Protein AF-A0A662DE23-F1 (afdb_monomer_lite)

Secondary structure (DSSP, 8-state):
-HHHHHTTSSEEEEEEETTEEEEEEEPPHHHHHHHHHHHHHHHHHHHHHHHHHHHHTTTS--HHHHHHHHHHHHHHHHHT--S--SS-HHHHHHHHHHHHHTT--HHHHHHHHHHHHHHHHHHHHHGGG-SSGGG--HHHHHHIIIIIHHHHS-PPSPPHHHHHHHHHHHHHHHHHHHHTTS-S--HHHHHHHHHHB-TTS-BPPPPPPPP-S-SEEEEEEPTTS--EEEEEHHHHHHHHHHHHHHTT-HHHHHHHHHSTTTSS---TTHHHHHHHHHHHHHHHHHHT--HHHHHHHH---HHHHHHHHHHHHHSPPP--

Organism: Aerophobetes bacterium (NCBI:txid2030807)

Sequence (320 aa):
MGQLRARGLIFVGRAPVKKRLYKIAVIPRELRKILEQVLPEVYRLKNTIEQKRRKKKSFLYTDEGSYLELLEEVEDYFKNIPGPSIIDKEQIVGFLRYLRGKNLSYEEIDQAWEDIQYFINFTDQFFFNKRGLDDFKIWEFSYFVSRFIPEEYEEADLTYEQVRRILYTIAEFYGYLKKRGEVKSDAEIQKAISRILQNDGKVVKVPIPPAKGPEILLVAVAPGSNKEIPFTNNDFWSAIVIYLKYNENWQSIISDLDRGKDSNREIVDALRKKIYLIHLRKKMEESRVTPSQLLSFLKPDKREIDRAIRWFYKKKLLIY

pLDDT: mean 81.99, std 15.6, range [35.31, 98.44]

Structure (mmCIF, N/CA/C/O backbone):
data_AF-A0A662DE23-F1
#
_entry.id   AF-A0A662DE23-F1
#
loop_
_atom_site.group_PDB
_atom_site.id
_atom_site.type_symbol
_atom_site.label_atom_id
_atom_site.label_alt_id
_atom_site.label_comp_id
_atom_site.label_asym_id
_atom_site.label_entity_id
_atom_site.label_seq_id
_atom_site.pdbx_PDB_ins_code
_atom_site.Cartn_x
_atom_site.Cartn_y
_atom_site.Cartn_z
_atom_site.occupancy
_atom_site.B_iso_or_equiv
_atom_site.auth_seq_id
_atom_site.auth_comp_id
_atom_site.auth_asym_id
_atom_site.auth_atom_id
_atom_site.pdbx_PDB_model_num
ATOM 1 N N . MET A 1 1 ? 8.386 -10.723 15.046 1.00 43.88 1 MET A N 1
ATOM 2 C CA . MET A 1 1 ? 9.236 -11.135 13.906 1.00 43.88 1 MET A CA 1
ATOM 3 C C . MET A 1 1 ? 9.496 -9.991 12.925 1.00 43.88 1 MET A C 1
ATOM 5 O O . MET A 1 1 ? 10.654 -9.815 12.566 1.00 43.88 1 MET A O 1
ATOM 9 N N . GLY A 1 2 ? 8.503 -9.157 12.573 1.00 40.19 2 GLY A N 1
ATOM 10 C CA . GLY A 1 2 ? 8.702 -7.955 11.734 1.00 40.19 2 GLY A CA 1
ATOM 11 C C . GLY A 1 2 ? 9.847 -7.034 12.191 1.00 40.19 2 GLY A C 1
ATOM 12 O O . GLY A 1 2 ? 10.746 -6.730 11.412 1.00 40.19 2 GLY A O 1
ATOM 13 N N . GLN A 1 3 ? 9.935 -6.724 13.491 1.00 41.94 3 GLN A N 1
ATOM 14 C CA . GLN A 1 3 ? 11.045 -5.927 14.048 1.00 41.94 3 GLN A CA 1
ATOM 15 C C . GLN A 1 3 ? 12.429 -6.604 13.950 1.00 41.94 3 GLN A C 1
ATOM 17 O O . GLN A 1 3 ? 13.443 -5.927 13.796 1.00 41.94 3 GLN A O 1
ATOM 22 N N . LEU A 1 4 ? 12.493 -7.940 14.004 1.00 48.12 4 LEU A N 1
ATOM 23 C CA . LEU A 1 4 ? 13.750 -8.690 13.852 1.00 48.12 4 LEU A CA 1
ATOM 24 C C . LEU A 1 4 ? 14.219 -8.700 12.391 1.00 48.12 4 LEU A C 1
ATOM 26 O O . LEU A 1 4 ? 15.420 -8.670 12.127 1.00 48.12 4 LEU A O 1
ATOM 30 N N . ARG A 1 5 ? 13.270 -8.692 11.446 1.00 43.97 5 ARG A N 1
ATOM 31 C CA . ARG A 1 5 ? 13.524 -8.549 10.009 1.00 43.97 5 ARG A CA 1
ATOM 32 C C . ARG A 1 5 ? 14.001 -7.136 9.665 1.00 43.97 5 ARG A C 1
ATOM 34 O O . ARG A 1 5 ? 14.988 -7.003 8.951 1.00 43.97 5 ARG A O 1
ATOM 41 N N . ALA A 1 6 ? 13.358 -6.105 10.215 1.00 41.19 6 ALA A N 1
ATOM 42 C CA . ALA A 1 6 ? 13.748 -4.705 10.022 1.00 41.19 6 ALA A CA 1
ATOM 43 C C . ALA A 1 6 ? 15.168 -4.402 10.541 1.00 41.19 6 ALA A C 1
ATOM 45 O O . ALA A 1 6 ? 15.870 -3.571 9.976 1.00 41.19 6 ALA A O 1
ATOM 46 N N . ARG A 1 7 ? 15.620 -5.120 11.580 1.00 48.34 7 ARG A N 1
ATOM 47 C CA . ARG A 1 7 ? 16.966 -4.988 12.168 1.00 48.34 7 ARG A CA 1
ATOM 48 C C . ARG A 1 7 ? 18.005 -5.977 11.615 1.00 48.34 7 ARG A C 1
ATOM 50 O O . ARG A 1 7 ? 19.106 -6.047 12.149 1.00 48.34 7 ARG A O 1
ATOM 57 N N . GLY A 1 8 ? 17.678 -6.761 10.581 1.00 48.69 8 GLY A N 1
ATOM 58 C CA . GLY A 1 8 ? 18.621 -7.693 9.938 1.00 48.69 8 GLY A CA 1
ATOM 59 C C . GLY A 1 8 ? 19.028 -8.912 10.782 1.00 48.69 8 GLY A C 1
ATOM 60 O O . GLY A 1 8 ? 20.001 -9.586 10.458 1.00 48.69 8 GLY A O 1
ATOM 61 N N . LEU A 1 9 ? 18.295 -9.213 11.858 1.00 55.84 9 LEU A N 1
ATOM 62 C CA . LEU A 1 9 ? 18.617 -10.296 12.799 1.00 55.84 9 LEU A CA 1
ATOM 63 C C . LEU A 1 9 ? 18.067 -11.659 12.350 1.00 55.84 9 LEU A C 1
ATOM 65 O O . LEU A 1 9 ? 18.544 -12.705 12.789 1.00 55.84 9 LEU A O 1
ATOM 69 N N . ILE A 1 10 ? 17.062 -11.655 11.469 1.00 56.62 10 ILE A N 1
ATOM 70 C CA . ILE A 1 10 ? 16.469 -12.853 10.867 1.00 56.62 10 ILE A CA 1
ATOM 71 C C . ILE A 1 10 ? 16.275 -12.606 9.370 1.00 56.62 10 ILE A C 1
ATOM 73 O O . ILE A 1 10 ? 15.599 -11.658 8.968 1.00 56.62 10 ILE A O 1
ATOM 77 N N . PHE A 1 11 ? 16.812 -13.500 8.539 1.00 57.50 11 PHE A N 1
ATOM 78 C CA . PHE A 1 11 ? 16.612 -13.472 7.093 1.00 57.50 11 PHE A CA 1
ATOM 79 C C . PHE A 1 11 ? 15.482 -14.419 6.717 1.00 57.50 11 PHE A C 1
ATOM 81 O O . PHE A 1 11 ? 15.621 -15.635 6.801 1.00 57.50 11 PHE A O 1
ATOM 88 N N . VAL A 1 12 ? 14.350 -13.874 6.286 1.00 55.22 12 VAL A N 1
ATOM 89 C CA . VAL A 1 12 ? 13.209 -14.689 5.865 1.00 55.22 12 VAL A CA 1
ATOM 90 C C . VAL A 1 12 ? 13.233 -14.843 4.347 1.00 55.22 12 VAL A C 1
ATOM 92 O O . VAL A 1 12 ? 12.998 -13.890 3.603 1.00 55.22 12 VAL A O 1
ATOM 95 N N . GLY A 1 13 ? 13.545 -16.053 3.892 1.00 56.41 13 GLY A N 1
ATOM 96 C CA . GLY A 1 13 ? 13.571 -16.441 2.486 1.00 56.41 13 GLY A CA 1
ATOM 97 C C . GLY A 1 13 ? 12.508 -17.485 2.158 1.00 56.41 13 GLY A C 1
ATOM 98 O O . GLY A 1 13 ? 11.780 -17.965 3.026 1.00 56.41 13 GLY A O 1
ATOM 99 N N . ARG A 1 14 ? 12.421 -17.866 0.884 1.00 56.69 14 ARG A N 1
ATOM 100 C CA . ARG A 1 14 ? 11.707 -19.073 0.456 1.00 56.69 14 ARG A CA 1
ATOM 101 C C . ARG A 1 14 ? 12.742 -20.056 -0.060 1.00 56.69 14 ARG A C 1
ATOM 103 O O . ARG A 1 14 ? 13.478 -19.700 -0.975 1.00 56.69 14 ARG A O 1
ATOM 110 N N . ALA A 1 15 ? 12.797 -21.258 0.503 1.00 48.16 15 ALA A N 1
ATOM 111 C CA . ALA A 1 15 ? 13.656 -22.310 -0.023 1.00 48.16 15 ALA A CA 1
ATOM 112 C C . ALA A 1 15 ? 12.818 -23.506 -0.493 1.00 48.16 15 ALA A C 1
ATOM 114 O O . ALA A 1 15 ? 11.787 -23.823 0.116 1.00 48.16 15 ALA A O 1
ATOM 115 N N . PRO A 1 16 ? 13.226 -24.167 -1.585 1.00 44.12 16 PRO A N 1
ATOM 116 C CA . PRO A 1 16 ? 12.573 -25.380 -2.043 1.00 44.12 16 PRO A CA 1
ATOM 117 C C . PRO A 1 16 ? 12.899 -26.533 -1.092 1.00 44.12 16 PRO A C 1
ATOM 119 O O . PRO A 1 16 ? 14.057 -26.896 -0.910 1.00 44.12 16 PRO A O 1
ATOM 122 N N . VAL A 1 17 ? 11.863 -27.138 -0.512 1.00 54.97 17 VAL A N 1
ATOM 123 C CA . VAL A 1 17 ? 11.966 -28.424 0.185 1.00 54.97 17 VAL A CA 1
ATOM 124 C C . VAL A 1 17 ? 11.096 -29.405 -0.595 1.00 54.97 17 VAL A C 1
ATOM 126 O O . VAL A 1 17 ? 9.867 -29.305 -0.619 1.00 54.97 17 VAL A O 1
ATOM 129 N N . LYS A 1 18 ? 11.740 -30.341 -1.301 1.00 74.38 18 LYS A N 1
ATOM 130 C CA . LYS A 1 18 ? 11.095 -31.210 -2.305 1.00 74.38 18 LYS A CA 1
ATOM 131 C C . LYS A 1 18 ? 10.408 -30.374 -3.406 1.00 74.38 18 LYS A C 1
ATOM 133 O O . LYS A 1 18 ? 11.037 -29.508 -4.001 1.00 74.38 18 LYS A O 1
ATOM 138 N N . LYS A 1 19 ? 9.122 -30.630 -3.691 1.00 47.16 19 LYS A N 1
ATOM 139 C CA . LYS A 1 19 ? 8.326 -29.954 -4.738 1.00 47.16 19 LYS A CA 1
ATOM 140 C C . LYS A 1 19 ? 7.608 -28.679 -4.261 1.00 47.16 19 LYS A C 1
ATOM 142 O O . LYS A 1 19 ? 6.801 -28.135 -5.009 1.00 47.16 19 LYS A O 1
ATOM 147 N N . ARG A 1 20 ? 7.825 -28.222 -3.021 1.00 35.31 20 ARG A N 1
ATOM 148 C CA . ARG A 1 20 ? 7.139 -27.049 -2.452 1.00 35.31 20 ARG A CA 1
ATOM 149 C C . ARG A 1 20 ? 8.148 -26.029 -1.926 1.00 35.31 20 ARG A C 1
ATOM 151 O O . ARG A 1 20 ? 9.195 -26.391 -1.396 1.00 35.31 20 ARG A O 1
ATOM 158 N N . LEU A 1 21 ? 7.830 -24.748 -2.097 1.00 43.06 21 LEU A N 1
ATOM 159 C CA . LEU A 1 21 ? 8.593 -23.643 -1.523 1.00 43.06 21 LEU A CA 1
ATOM 160 C C . L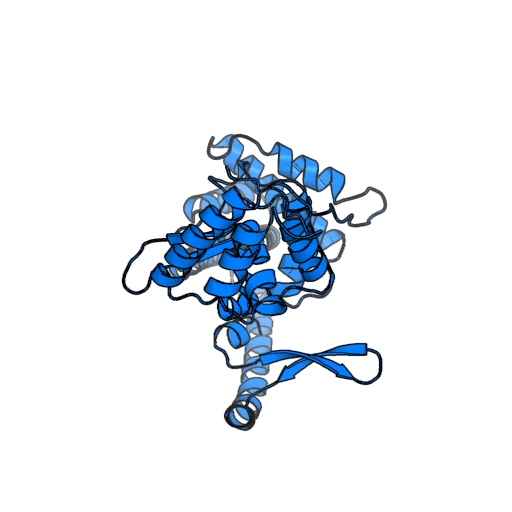EU A 1 21 ? 8.089 -23.396 -0.104 1.00 43.06 21 LEU A C 1
ATOM 162 O O . LEU A 1 21 ? 6.912 -23.097 0.085 1.00 43.06 21 LEU A O 1
ATOM 166 N N . TYR A 1 22 ? 8.981 -23.501 0.872 1.00 45.72 22 TYR A N 1
ATOM 167 C CA . TYR A 1 22 ? 8.683 -23.202 2.267 1.00 45.72 22 TYR A CA 1
ATOM 168 C C . TYR A 1 22 ? 9.323 -21.872 2.642 1.00 45.72 22 TYR A C 1
ATOM 170 O O . TYR A 1 22 ? 10.419 -21.546 2.182 1.00 45.72 22 TYR A O 1
ATOM 178 N N . LYS A 1 23 ? 8.626 -21.086 3.463 1.00 48.06 23 LYS A N 1
ATOM 179 C CA . LYS A 1 23 ? 9.177 -19.871 4.065 1.00 48.06 23 LYS A CA 1
ATOM 180 C C . LYS A 1 23 ? 10.168 -20.327 5.138 1.00 48.06 23 LYS A C 1
ATOM 182 O O . LYS A 1 23 ? 9.777 -21.016 6.074 1.00 48.06 23 LYS A O 1
ATOM 187 N N . ILE A 1 24 ? 11.447 -20.013 4.957 1.00 55.09 24 ILE A N 1
ATOM 188 C CA . ILE A 1 24 ? 12.519 -20.398 5.877 1.00 55.09 24 ILE A CA 1
ATOM 189 C C . ILE A 1 24 ? 13.086 -19.128 6.493 1.00 55.09 24 ILE A C 1
ATOM 191 O O . ILE A 1 24 ? 13.506 -18.217 5.779 1.00 55.09 24 ILE A O 1
ATOM 195 N N . ALA A 1 25 ? 13.093 -19.077 7.820 1.00 64.50 25 ALA A N 1
ATOM 196 C CA . ALA A 1 25 ? 13.823 -18.075 8.576 1.00 64.50 25 ALA A CA 1
ATOM 197 C C . ALA A 1 25 ? 15.248 -18.590 8.813 1.00 64.50 25 ALA A C 1
ATOM 199 O O . ALA A 1 25 ? 15.455 -19.603 9.480 1.00 64.50 25 ALA A O 1
ATOM 200 N N . VAL A 1 26 ? 16.235 -17.915 8.231 1.00 68.12 26 VAL A N 1
ATOM 201 C CA . VAL A 1 26 ? 17.653 -18.189 8.443 1.00 68.12 26 VAL A CA 1
ATOM 202 C C . VAL A 1 26 ? 18.171 -17.214 9.487 1.00 68.12 26 VAL A C 1
ATOM 204 O O . VAL A 1 26 ? 18.189 -16.000 9.283 1.00 68.12 26 VAL A O 1
ATOM 207 N N . ILE A 1 27 ? 18.603 -17.774 10.610 1.00 71.12 27 ILE A N 1
ATOM 208 C CA . ILE A 1 27 ? 19.291 -17.045 11.670 1.00 71.12 27 ILE A CA 1
ATOM 209 C C . ILE A 1 27 ? 20.805 -17.180 11.421 1.00 71.12 27 ILE A C 1
ATOM 211 O O . ILE A 1 27 ? 21.283 -18.327 11.329 1.00 71.12 27 ILE A O 1
ATOM 215 N N . PRO A 1 28 ? 21.557 -16.065 11.295 1.00 72.75 28 PRO A N 1
ATOM 216 C CA . PRO A 1 28 ? 23.020 -16.072 11.207 1.00 72.75 28 PRO A CA 1
ATOM 217 C C . PRO A 1 28 ? 23.639 -16.896 12.334 1.00 72.75 28 PRO A C 1
ATOM 219 O O . PRO A 1 28 ? 23.141 -16.875 13.460 1.00 72.75 28 PRO A O 1
ATOM 222 N N . ARG A 1 29 ? 24.693 -17.669 12.039 1.00 73.94 29 ARG A N 1
ATOM 223 C CA . ARG A 1 29 ? 25.274 -18.627 13.002 1.00 73.94 29 ARG A CA 1
ATOM 224 C C . ARG A 1 29 ? 25.701 -17.944 14.301 1.00 73.94 29 ARG A C 1
ATOM 226 O O . ARG A 1 29 ? 25.531 -18.520 15.370 1.00 73.94 29 ARG A O 1
ATOM 233 N N . GLU A 1 30 ? 26.181 -16.717 14.184 1.00 70.62 30 GLU A N 1
ATOM 234 C CA . GLU A 1 30 ? 26.670 -15.847 15.249 1.00 70.62 30 GLU A CA 1
ATOM 235 C C . GLU A 1 30 ? 25.542 -15.444 16.209 1.00 70.62 30 GLU A C 1
ATOM 237 O O . GLU A 1 30 ? 25.759 -15.302 17.409 1.00 70.62 30 GLU A O 1
ATOM 242 N N . LEU A 1 31 ? 24.315 -15.324 15.693 1.00 66.44 31 LEU A N 1
ATOM 243 C CA . LEU A 1 31 ? 23.137 -14.925 16.460 1.00 66.44 31 LEU A CA 1
ATOM 244 C C . LEU A 1 31 ? 22.360 -16.112 17.027 1.00 66.44 31 LEU A C 1
ATOM 246 O O . LEU A 1 31 ? 21.532 -15.910 17.909 1.00 66.44 31 LEU A O 1
ATOM 250 N N . ARG A 1 32 ? 22.609 -17.345 16.562 1.00 74.44 32 ARG A N 1
ATOM 251 C CA . ARG A 1 32 ? 21.828 -18.524 16.979 1.00 74.44 32 ARG A CA 1
ATOM 252 C C . ARG A 1 32 ? 21.896 -18.769 18.476 1.00 74.44 32 ARG A C 1
ATOM 254 O O . ARG A 1 32 ? 20.846 -18.867 19.085 1.00 74.44 32 ARG A O 1
ATOM 261 N N . LYS A 1 33 ? 23.095 -18.802 19.069 1.00 72.75 33 LYS A N 1
ATOM 262 C CA . LYS A 1 33 ? 23.249 -19.029 20.519 1.00 72.75 33 LYS A CA 1
ATOM 263 C C . LYS A 1 33 ? 22.612 -17.917 21.353 1.00 72.75 33 LYS A C 1
ATOM 265 O O . LYS A 1 33 ? 21.962 -18.204 22.348 1.00 72.75 33 LYS A O 1
ATOM 270 N N . ILE A 1 34 ? 22.776 -16.663 20.929 1.00 73.44 34 ILE A N 1
ATOM 271 C CA . ILE A 1 34 ? 22.210 -15.498 21.623 1.00 73.44 34 ILE A CA 1
ATOM 272 C C . ILE A 1 34 ? 20.681 -15.538 21.541 1.00 73.44 34 ILE A C 1
ATOM 274 O O . ILE A 1 34 ? 19.999 -15.404 22.548 1.00 73.44 34 ILE A O 1
ATOM 278 N N . LEU A 1 35 ? 20.123 -15.781 20.354 1.00 64.50 35 LEU A N 1
ATOM 279 C CA . LEU A 1 35 ? 18.680 -15.890 20.164 1.00 64.50 35 LEU A CA 1
ATOM 280 C C . LEU A 1 35 ? 18.101 -17.134 20.840 1.00 64.50 35 LEU A C 1
ATOM 282 O O . LEU A 1 35 ? 17.000 -17.064 21.356 1.00 64.50 35 LEU A O 1
ATOM 286 N N . GLU A 1 36 ? 18.815 -18.252 20.891 1.00 75.00 36 GLU A N 1
ATOM 287 C CA . GLU A 1 36 ? 18.377 -19.460 21.598 1.00 75.00 36 GLU A CA 1
ATOM 288 C C . GLU A 1 36 ? 18.298 -19.241 23.116 1.00 75.00 36 GLU A C 1
ATOM 290 O O . GLU A 1 36 ? 17.413 -19.787 23.767 1.00 75.00 36 GLU A O 1
ATOM 295 N N . GLN A 1 37 ? 19.153 -18.374 23.668 1.00 73.75 37 GLN A N 1
ATOM 296 C CA . GLN A 1 37 ? 19.083 -17.945 25.067 1.00 73.75 37 GLN A CA 1
ATOM 297 C C . GLN A 1 37 ? 17.978 -16.905 25.304 1.00 73.75 37 GLN A C 1
ATOM 299 O O . GLN A 1 37 ? 17.243 -16.995 26.282 1.00 73.75 37 GLN A O 1
ATOM 304 N N . VAL A 1 38 ? 17.827 -15.939 24.393 1.00 66.56 38 VAL A N 1
ATOM 305 C CA . VAL A 1 38 ? 16.949 -14.773 24.584 1.00 66.56 38 VAL A CA 1
ATOM 306 C C . VAL A 1 38 ? 15.508 -15.032 24.134 1.00 66.56 38 VAL A C 1
ATOM 308 O O . VAL A 1 38 ? 14.579 -14.533 24.757 1.00 66.56 38 VAL A O 1
ATOM 311 N N . LEU A 1 39 ? 15.270 -15.811 23.074 1.00 65.81 39 LEU A N 1
ATOM 312 C CA . LEU A 1 39 ? 13.925 -16.055 22.532 1.00 65.81 39 LEU A CA 1
ATOM 313 C C . LEU A 1 39 ? 12.986 -16.726 23.537 1.00 65.81 39 LEU A C 1
ATOM 315 O O . LEU A 1 39 ? 11.854 -16.255 23.641 1.00 65.81 39 LEU A O 1
ATOM 319 N N . PRO A 1 40 ? 13.385 -17.767 24.295 1.00 75.38 40 PRO A N 1
ATOM 320 C CA . PRO A 1 40 ? 12.520 -18.339 25.321 1.00 75.38 40 PRO A CA 1
ATOM 321 C C . PRO A 1 40 ? 12.105 -17.295 26.356 1.00 75.38 40 PRO A C 1
ATOM 323 O O . PRO A 1 40 ? 10.949 -17.268 26.768 1.00 75.38 40 PRO A O 1
ATOM 326 N N . GLU A 1 41 ? 13.015 -16.395 26.725 1.00 66.75 41 GLU A N 1
ATOM 327 C CA . GLU A 1 41 ? 12.754 -15.321 27.677 1.00 66.75 41 GLU A CA 1
ATOM 328 C C . GLU A 1 41 ? 11.890 -14.211 27.072 1.00 66.75 41 GLU A C 1
ATOM 330 O O . GLU A 1 41 ? 10.967 -13.751 27.729 1.00 66.75 41 GLU A O 1
ATOM 335 N N . VAL A 1 42 ? 12.073 -13.864 25.794 1.00 64.12 42 VAL A N 1
ATOM 336 C CA . VAL A 1 42 ? 11.226 -12.919 25.046 1.00 64.12 42 VAL A CA 1
ATOM 337 C C . VAL A 1 42 ? 9.820 -13.471 24.825 1.00 64.12 42 VAL A C 1
ATOM 339 O O . VAL A 1 42 ? 8.859 -12.728 24.976 1.00 64.12 42 VAL A O 1
ATOM 342 N N . TYR A 1 43 ? 9.656 -14.757 24.508 1.00 62.28 43 TYR A N 1
ATOM 343 C CA . TYR A 1 43 ? 8.337 -15.386 24.388 1.00 62.28 43 TYR A CA 1
ATOM 344 C C . TYR A 1 43 ? 7.681 -15.577 25.749 1.00 62.28 43 TYR A C 1
ATOM 346 O O . TYR A 1 43 ? 6.479 -15.356 25.879 1.00 62.28 43 TYR A O 1
ATOM 354 N N . ARG A 1 44 ? 8.454 -15.922 26.783 1.00 67.81 44 ARG A N 1
ATOM 355 C CA . ARG A 1 44 ? 7.968 -15.940 28.162 1.00 67.81 44 ARG A CA 1
ATOM 356 C C . ARG A 1 44 ? 7.555 -14.540 28.593 1.00 67.81 44 ARG A C 1
ATOM 358 O O . ARG A 1 44 ? 6.486 -14.416 29.167 1.00 67.81 44 ARG A O 1
ATOM 365 N N . LEU A 1 45 ? 8.320 -13.499 28.273 1.00 61.28 45 LEU A N 1
ATOM 366 C CA . LEU A 1 45 ? 7.989 -12.097 28.528 1.00 61.28 45 LEU A CA 1
ATOM 367 C C . LEU A 1 45 ? 6.775 -11.662 27.719 1.00 61.28 45 LEU A C 1
ATOM 369 O O . LEU A 1 45 ? 5.889 -11.079 28.312 1.00 61.28 45 LEU A O 1
ATOM 373 N N . LYS A 1 46 ? 6.663 -11.995 26.430 1.00 58.25 46 LYS A N 1
ATOM 374 C CA . LYS A 1 46 ? 5.485 -11.700 25.602 1.00 58.25 46 LYS A CA 1
ATOM 375 C C . LYS A 1 46 ? 4.244 -12.379 26.169 1.00 58.25 46 LYS A C 1
ATOM 377 O O . LYS A 1 46 ? 3.265 -11.697 26.422 1.00 58.25 46 LYS A O 1
ATOM 382 N N . ASN A 1 47 ? 4.312 -13.671 26.485 1.00 56.81 47 ASN A N 1
ATOM 383 C CA . ASN A 1 47 ? 3.216 -14.390 27.133 1.00 56.81 47 ASN A CA 1
ATOM 384 C C . ASN A 1 47 ? 2.930 -13.840 28.533 1.00 56.81 47 ASN A C 1
ATOM 386 O O . ASN A 1 47 ? 1.776 -13.766 28.924 1.00 56.81 47 ASN A O 1
ATOM 390 N N . THR A 1 48 ? 3.944 -13.412 29.288 1.00 57.34 48 THR A N 1
ATOM 391 C CA . THR A 1 48 ? 3.774 -12.801 30.615 1.00 57.34 48 THR A CA 1
ATOM 392 C C . THR A 1 48 ? 3.231 -11.380 30.503 1.00 57.34 48 THR A C 1
ATOM 394 O O . THR A 1 48 ? 2.493 -10.974 31.381 1.00 57.34 48 THR A O 1
ATOM 397 N N . ILE A 1 49 ? 3.538 -10.628 29.447 1.00 59.06 49 ILE A N 1
ATOM 398 C CA . ILE A 1 49 ? 3.015 -9.291 29.140 1.00 59.06 49 ILE A CA 1
ATOM 399 C C . ILE A 1 49 ? 1.592 -9.409 28.609 1.00 59.06 49 ILE A C 1
ATOM 401 O O . ILE A 1 49 ? 0.755 -8.628 29.020 1.00 59.06 49 ILE A O 1
ATOM 405 N N . GLU A 1 50 ? 1.274 -10.399 27.779 1.00 58.47 50 GLU A N 1
ATOM 406 C CA . GLU A 1 50 ? -0.086 -10.700 27.328 1.00 58.47 50 GLU A CA 1
ATOM 407 C C . GLU A 1 50 ? -0.940 -11.240 28.478 1.00 58.47 50 GLU A C 1
ATOM 409 O O . GLU A 1 50 ? -2.071 -10.806 28.653 1.00 58.47 50 GLU A O 1
ATOM 414 N N . GLN A 1 51 ? -0.400 -12.119 29.327 1.00 55.72 51 GLN A N 1
ATOM 415 C CA . GLN A 1 51 ? -1.071 -12.584 30.544 1.00 55.72 51 GLN A CA 1
ATOM 416 C C . GLN A 1 51 ? -1.155 -11.490 31.604 1.00 55.72 51 GLN A C 1
ATOM 418 O O . GLN A 1 51 ? -2.159 -11.431 32.300 1.00 55.72 51 GLN A O 1
ATOM 423 N N . LYS A 1 52 ? -0.157 -10.604 31.731 1.00 53.62 52 LYS A N 1
ATOM 424 C CA . LYS A 1 52 ? -0.238 -9.407 32.576 1.00 53.62 52 LYS A CA 1
ATOM 425 C C . LYS A 1 52 ? -1.206 -8.402 31.985 1.00 53.62 52 LYS A C 1
ATOM 427 O O . LYS A 1 52 ? -1.934 -7.850 32.772 1.00 53.62 52 LYS A O 1
ATOM 432 N N . ARG A 1 53 ? -1.305 -8.203 30.669 1.00 54.03 53 ARG A N 1
ATOM 433 C CA . ARG A 1 53 ? -2.340 -7.377 30.021 1.00 54.03 53 ARG A CA 1
ATOM 434 C C . ARG A 1 53 ? -3.717 -7.972 30.294 1.00 54.03 53 ARG A C 1
ATOM 436 O O . ARG A 1 53 ? -4.570 -7.262 30.793 1.00 54.03 53 ARG A O 1
ATOM 443 N N . ARG A 1 54 ? -3.902 -9.285 30.124 1.00 53.16 54 ARG A N 1
ATOM 444 C CA . ARG A 1 54 ? -5.147 -10.001 30.467 1.00 53.16 54 ARG A CA 1
ATOM 445 C C . ARG A 1 54 ? -5.468 -9.975 31.972 1.00 53.16 54 ARG A C 1
ATOM 447 O O . ARG A 1 54 ? -6.632 -9.865 32.324 1.00 53.16 54 ARG A O 1
ATOM 454 N N . LYS A 1 55 ? -4.466 -10.041 32.864 1.00 45.19 55 LYS A N 1
ATOM 455 C CA . LYS A 1 55 ? -4.646 -9.995 34.332 1.00 45.19 55 LYS A CA 1
ATOM 456 C C . LYS A 1 55 ? -4.766 -8.571 34.899 1.00 45.19 55 LYS A C 1
ATOM 458 O O . LYS A 1 55 ? -5.589 -8.377 35.783 1.00 45.19 55 LYS A O 1
ATOM 463 N N . LYS A 1 56 ? -4.032 -7.571 34.391 1.00 45.28 56 LYS A N 1
ATOM 464 C CA . LYS A 1 56 ? -4.210 -6.133 34.706 1.00 45.28 56 LYS A CA 1
ATOM 465 C C . LYS A 1 56 ? -5.585 -5.664 34.228 1.00 45.28 56 LYS A C 1
ATOM 467 O O . LYS A 1 56 ? -6.277 -5.046 35.022 1.00 45.28 56 LYS A O 1
ATOM 472 N N . LYS A 1 57 ? -6.023 -6.084 33.027 1.00 46.38 57 LYS A N 1
ATOM 473 C CA . LYS A 1 57 ? -7.396 -5.885 32.514 1.00 46.38 57 LYS A CA 1
ATOM 474 C C . LYS A 1 57 ? -8.484 -6.539 33.388 1.00 46.38 57 LYS A C 1
ATOM 476 O O . LYS A 1 57 ? -9.644 -6.198 33.243 1.00 46.38 57 LYS A O 1
ATOM 481 N N . SER A 1 58 ? -8.132 -7.455 34.301 1.00 44.38 58 SER A N 1
ATOM 482 C CA . SER A 1 58 ? -9.088 -8.064 35.245 1.00 44.38 58 SER A CA 1
ATOM 483 C C . SER A 1 58 ? -9.058 -7.475 36.658 1.00 44.38 58 SER A C 1
ATOM 485 O O . SER A 1 58 ? -9.916 -7.831 37.459 1.00 44.38 58 SER A O 1
ATOM 487 N N . PHE A 1 59 ? -8.073 -6.632 36.999 1.00 42.56 59 PHE A N 1
ATOM 488 C CA . PHE A 1 59 ? -7.824 -6.273 38.402 1.00 42.56 59 PHE A CA 1
ATOM 489 C C . PHE A 1 59 ? -7.697 -4.785 38.717 1.00 42.56 59 PHE A C 1
ATOM 491 O O . PHE A 1 59 ? -7.583 -4.474 39.897 1.00 42.56 59 PHE A O 1
ATOM 498 N N . LEU A 1 60 ? -7.744 -3.866 37.749 1.00 43.50 60 LEU A N 1
ATOM 499 C CA . LEU A 1 60 ? -7.702 -2.430 38.042 1.00 43.50 60 LEU A CA 1
ATOM 500 C C . LEU A 1 60 ? -8.374 -1.601 36.932 1.00 43.50 60 LEU A C 1
ATOM 502 O O . LEU A 1 60 ? -8.081 -1.803 35.758 1.00 43.50 60 LEU A O 1
ATOM 506 N N . TYR A 1 61 ? -9.174 -0.631 37.388 1.00 48.84 61 TYR A N 1
ATOM 507 C CA . TYR A 1 61 ? -9.749 0.543 36.715 1.00 48.84 61 TYR A CA 1
ATOM 508 C C . TYR A 1 61 ? -11.212 0.484 36.264 1.00 48.84 61 TYR A C 1
ATOM 510 O O . TYR A 1 61 ? -11.690 -0.439 35.617 1.00 48.84 61 TYR A O 1
ATOM 518 N N . THR A 1 62 ? -11.925 1.542 36.648 1.00 60.50 62 THR A N 1
ATOM 519 C CA . THR A 1 62 ? -13.129 2.007 35.971 1.00 60.50 62 THR A CA 1
ATOM 520 C C . THR A 1 62 ? -12.819 2.231 34.488 1.00 60.50 62 THR A C 1
ATOM 522 O O . THR A 1 62 ? -11.688 2.567 34.141 1.00 60.50 62 THR A O 1
ATOM 525 N N . ASP A 1 63 ? -13.835 2.112 33.634 1.00 67.81 63 ASP A N 1
ATOM 526 C CA . ASP A 1 63 ? -13.781 2.377 32.184 1.00 67.81 63 ASP A CA 1
ATOM 527 C C . ASP A 1 63 ? -13.013 3.678 31.830 1.00 67.81 63 ASP A C 1
ATOM 529 O O . ASP A 1 63 ? -12.272 3.747 30.853 1.00 67.81 63 ASP A O 1
ATOM 533 N N . GLU A 1 64 ? -13.089 4.686 32.708 1.00 78.50 64 GLU A N 1
ATOM 534 C CA . GLU A 1 64 ? -12.354 5.954 32.614 1.00 78.50 64 GLU A CA 1
ATOM 535 C C . GLU A 1 64 ? -10.823 5.809 32.674 1.00 78.50 64 GLU A C 1
ATOM 537 O O . GLU A 1 64 ? -10.117 6.419 31.876 1.00 78.50 64 GLU A O 1
ATOM 542 N N . GLY A 1 65 ? -10.293 5.024 33.618 1.00 77.88 65 GLY A N 1
ATOM 543 C CA . GLY A 1 65 ? -8.846 4.895 33.811 1.00 77.88 65 GLY A CA 1
ATOM 544 C C . GLY A 1 65 ? -8.182 4.179 32.640 1.00 77.88 65 GLY A C 1
ATOM 545 O O . GLY A 1 65 ? -7.174 4.647 32.117 1.00 77.88 65 GLY A O 1
ATOM 546 N N . SER A 1 66 ? -8.801 3.095 32.169 1.00 81.12 66 SER A N 1
ATOM 547 C CA . SER A 1 66 ? -8.331 2.352 30.996 1.00 81.12 66 SER A CA 1
ATOM 548 C C . SER A 1 66 ? -8.400 3.187 29.716 1.00 81.12 66 SER A C 1
ATOM 550 O O . SER A 1 66 ? -7.506 3.108 28.874 1.00 81.12 66 SER A O 1
ATOM 552 N N . TYR A 1 67 ? -9.420 4.038 29.580 1.00 85.56 67 TYR A N 1
ATOM 553 C CA . TYR A 1 67 ? -9.528 4.955 28.450 1.00 85.56 67 TYR A CA 1
ATOM 554 C C . TYR A 1 67 ? -8.426 6.029 28.441 1.00 85.56 67 TYR A C 1
ATOM 556 O O . TYR A 1 67 ? -7.907 6.361 27.377 1.00 85.56 67 TYR A O 1
ATOM 564 N N . LEU A 1 68 ? -8.033 6.565 29.602 1.00 87.94 68 LEU A N 1
ATOM 565 C CA . LEU A 1 68 ? -6.918 7.516 29.686 1.00 87.94 68 LEU A CA 1
ATOM 566 C C . LEU A 1 68 ? -5.576 6.860 29.328 1.00 87.94 68 LEU A C 1
ATOM 568 O O . LEU A 1 68 ? -4.826 7.438 28.545 1.00 87.94 68 LEU A O 1
ATOM 572 N N . GLU A 1 69 ? -5.319 5.638 29.810 1.00 86.56 69 GLU A N 1
ATOM 573 C CA . GLU A 1 69 ? -4.126 4.861 29.425 1.00 86.56 69 GLU A CA 1
ATOM 574 C C . GLU A 1 69 ? -4.067 4.625 27.902 1.00 86.56 69 GLU A C 1
ATOM 576 O O . GLU A 1 69 ? -3.001 4.721 27.294 1.00 86.56 69 GLU A O 1
ATOM 581 N N . LEU A 1 70 ? -5.214 4.373 27.259 1.00 89.69 70 LEU A N 1
ATOM 582 C CA . LEU A 1 70 ? -5.296 4.233 25.801 1.00 89.69 70 LEU A CA 1
ATOM 583 C C . LEU A 1 70 ? -4.919 5.532 25.072 1.00 89.69 70 LEU A C 1
ATOM 585 O O . LEU A 1 70 ? -4.226 5.489 24.057 1.00 89.69 70 LEU A O 1
ATOM 589 N N . LEU A 1 71 ? -5.351 6.693 25.573 1.00 91.19 71 LEU A N 1
ATOM 590 C CA . LEU A 1 71 ? -4.967 7.973 24.974 1.00 91.19 71 LEU A CA 1
ATOM 591 C C . LEU A 1 71 ? -3.459 8.231 25.095 1.00 91.19 71 LEU A C 1
ATOM 593 O O . LEU A 1 71 ? -2.864 8.719 24.137 1.00 91.19 71 LEU A O 1
ATOM 597 N N . GLU A 1 72 ? -2.841 7.871 26.222 1.00 87.44 72 GLU A N 1
ATOM 598 C CA . GLU A 1 72 ? -1.382 7.938 26.390 1.00 87.44 72 GLU A CA 1
ATOM 599 C C . GLU A 1 72 ? -0.657 7.009 25.403 1.00 87.44 72 GLU A C 1
ATOM 601 O O . GLU A 1 72 ? 0.329 7.414 24.784 1.00 87.44 72 GLU A O 1
ATOM 606 N N . GLU A 1 73 ? -1.181 5.798 25.173 1.00 87.44 73 GLU A N 1
ATOM 607 C CA . GLU A 1 73 ? -0.635 4.876 24.169 1.00 87.44 73 GLU A CA 1
ATOM 608 C C . GLU A 1 73 ? -0.649 5.487 22.758 1.00 87.44 73 GLU A C 1
ATOM 610 O O . GLU A 1 73 ? 0.331 5.357 22.019 1.00 87.44 73 GLU A O 1
ATOM 615 N N . VAL A 1 74 ? -1.725 6.187 22.384 1.00 89.69 74 VAL A N 1
ATOM 616 C CA . VAL A 1 74 ? -1.807 6.898 21.097 1.00 89.69 74 VAL A CA 1
ATOM 617 C C . VAL A 1 74 ? -0.720 7.967 21.001 1.00 89.69 74 VAL A C 1
ATOM 619 O O . VAL A 1 74 ? -0.053 8.074 19.971 1.00 89.69 74 VAL A O 1
ATOM 622 N N . GLU A 1 75 ? -0.504 8.753 22.059 1.00 88.25 75 GLU A N 1
ATOM 623 C CA . GLU A 1 75 ? 0.557 9.763 22.051 1.00 88.25 75 GLU A CA 1
ATOM 624 C C . GLU A 1 75 ? 1.937 9.139 21.842 1.00 88.25 75 GLU A C 1
ATOM 626 O O . GLU A 1 75 ? 2.724 9.622 21.024 1.00 88.25 75 GLU A O 1
ATOM 631 N N . ASP A 1 76 ? 2.228 8.059 22.561 1.00 85.56 76 ASP A N 1
ATOM 632 C CA . ASP A 1 76 ? 3.511 7.374 22.470 1.00 85.56 76 ASP A CA 1
ATOM 633 C C . ASP A 1 76 ? 3.703 6.683 21.118 1.00 85.56 76 ASP A C 1
ATOM 635 O O . ASP A 1 76 ? 4.817 6.676 20.590 1.00 85.56 76 ASP A O 1
ATOM 639 N N . TYR A 1 77 ? 2.637 6.170 20.503 1.00 87.25 77 TYR A N 1
ATOM 640 C CA . TYR A 1 77 ? 2.686 5.641 19.142 1.00 87.25 77 TYR A CA 1
ATOM 641 C C . TYR A 1 77 ? 3.172 6.710 18.151 1.00 87.25 77 TYR A C 1
ATOM 643 O O . TYR A 1 77 ? 4.164 6.493 17.454 1.00 87.25 77 TYR A O 1
ATOM 651 N N . PHE A 1 78 ? 2.566 7.903 18.155 1.00 85.38 78 PHE A N 1
ATOM 652 C CA . PHE A 1 78 ? 2.934 8.981 17.229 1.00 85.38 78 PHE A CA 1
ATOM 653 C C . PHE A 1 78 ? 4.295 9.628 17.524 1.00 85.38 78 PHE A C 1
ATOM 655 O O . PHE A 1 78 ? 4.961 10.073 16.591 1.00 85.38 78 PHE A O 1
ATOM 662 N N . LYS A 1 79 ? 4.771 9.631 18.778 1.00 83.00 79 LYS A N 1
ATOM 663 C CA . LYS A 1 79 ? 6.152 10.059 19.101 1.00 83.00 79 LYS A CA 1
ATOM 664 C C . LYS A 1 79 ? 7.215 9.155 18.467 1.00 83.00 79 LYS A C 1
ATOM 666 O O . LYS A 1 79 ? 8.337 9.601 18.243 1.00 83.00 79 LYS A O 1
ATOM 671 N N . ASN A 1 80 ? 6.878 7.890 18.213 1.00 76.94 80 ASN A N 1
ATOM 672 C CA . ASN A 1 80 ? 7.810 6.879 17.718 1.00 76.94 80 ASN A CA 1
ATOM 673 C C . ASN A 1 80 ? 7.743 6.662 16.196 1.00 76.94 80 ASN A C 1
ATOM 675 O O . ASN A 1 80 ? 8.549 5.888 15.671 1.00 76.94 80 ASN A O 1
ATOM 679 N N . ILE A 1 81 ? 6.826 7.323 15.479 1.00 74.06 81 ILE A N 1
ATOM 680 C CA . ILE A 1 81 ? 6.742 7.230 14.016 1.00 74.06 81 ILE A CA 1
ATOM 681 C C . ILE A 1 81 ? 7.808 8.131 13.373 1.00 74.06 81 ILE A C 1
ATOM 683 O O . ILE A 1 81 ? 7.836 9.338 13.621 1.00 74.06 81 ILE A O 1
ATOM 687 N N . PRO A 1 82 ? 8.697 7.579 12.526 1.00 58.81 82 PRO A N 1
ATOM 688 C CA . PRO A 1 82 ? 9.664 8.379 11.796 1.00 58.81 82 PRO A CA 1
ATOM 689 C C . PRO A 1 82 ? 9.005 9.037 10.576 1.00 58.81 82 PRO A C 1
ATOM 691 O O . PRO A 1 82 ? 8.812 8.395 9.547 1.00 58.81 82 PRO A O 1
ATOM 694 N N . GLY A 1 83 ? 8.730 10.339 10.669 1.00 66.12 83 GLY A N 1
ATOM 695 C CA . GLY A 1 83 ? 8.314 11.166 9.532 1.00 66.12 83 GLY A CA 1
ATOM 696 C C . GLY A 1 83 ? 6.835 11.570 9.534 1.00 66.12 83 GLY A C 1
ATOM 697 O O . GLY A 1 83 ? 6.117 11.304 10.496 1.00 66.12 83 GLY A O 1
ATOM 698 N N . PRO A 1 84 ? 6.390 12.287 8.488 1.00 70.38 84 PRO A N 1
ATOM 699 C CA . PRO A 1 84 ? 5.010 12.748 8.373 1.00 70.38 84 PRO A CA 1
ATOM 700 C C . PRO A 1 84 ? 4.060 11.589 8.029 1.00 70.38 84 PRO A C 1
ATOM 702 O O . PRO A 1 84 ? 4.328 10.834 7.097 1.00 70.38 84 PRO A O 1
ATOM 705 N N . SER A 1 85 ? 2.934 11.492 8.741 1.00 83.00 85 SER A N 1
ATOM 706 C CA . SER A 1 85 ? 1.828 10.575 8.427 1.00 83.00 85 SER A CA 1
ATOM 707 C C . SER A 1 85 ? 0.665 11.333 7.781 1.00 83.00 85 SER A C 1
ATOM 709 O O . SER A 1 85 ? 0.459 12.516 8.058 1.00 83.00 85 SER A O 1
ATOM 711 N N . ILE A 1 86 ? -0.106 10.658 6.916 1.00 88.00 86 ILE A N 1
ATOM 712 C CA . ILE A 1 86 ? -1.371 11.205 6.383 1.00 88.00 86 ILE A CA 1
ATOM 713 C C . ILE A 1 86 ? -2.399 11.381 7.508 1.00 88.00 86 ILE A C 1
ATOM 715 O O . ILE A 1 86 ? -3.253 12.263 7.421 1.00 88.00 86 ILE A O 1
ATOM 719 N N . ILE A 1 87 ? -2.344 10.509 8.514 1.00 92.00 87 ILE A N 1
ATOM 720 C CA . ILE A 1 87 ? -3.261 10.506 9.645 1.00 92.00 87 ILE A CA 1
ATOM 721 C C . ILE A 1 87 ? -2.500 11.056 10.841 1.00 92.00 87 ILE A C 1
ATOM 723 O O . ILE A 1 87 ? -1.483 10.490 11.231 1.00 92.00 87 ILE A O 1
ATOM 727 N N . ASP A 1 88 ? -2.977 12.145 11.430 1.00 91.75 88 ASP A N 1
ATOM 728 C CA . ASP A 1 88 ? -2.330 12.736 12.597 1.00 91.75 88 ASP A CA 1
ATOM 729 C C . ASP A 1 88 ? -2.913 12.224 13.925 1.00 91.75 88 ASP A C 1
ATOM 731 O O . ASP A 1 88 ? -3.944 11.547 14.004 1.00 91.75 88 ASP A O 1
ATOM 735 N N . LYS A 1 89 ? -2.203 12.533 15.008 1.00 93.69 89 LYS A N 1
ATOM 736 C CA . LYS A 1 89 ? -2.570 12.122 16.364 1.00 93.69 89 LYS A CA 1
ATOM 737 C C . LYS A 1 89 ? -3.893 12.759 16.796 1.00 93.69 89 LYS A C 1
ATOM 739 O O . LYS A 1 89 ? -4.717 12.101 17.432 1.00 93.69 89 LYS A O 1
ATOM 744 N N . GLU A 1 90 ? -4.104 14.032 16.482 1.00 95.06 90 GLU A N 1
ATOM 745 C CA . GLU A 1 90 ? -5.300 14.793 16.841 1.00 95.06 90 GLU A CA 1
ATOM 746 C C . GLU A 1 90 ? -6.571 14.184 16.223 1.00 95.06 90 GLU A C 1
ATOM 748 O O . GLU A 1 90 ? -7.610 14.119 16.891 1.00 95.06 90 GLU A O 1
ATOM 753 N N . GLN A 1 91 ? -6.477 13.668 14.997 1.00 96.69 91 GLN A N 1
ATOM 754 C CA . GLN A 1 91 ? -7.528 12.919 14.313 1.00 96.69 91 GLN A CA 1
ATOM 755 C C . GLN A 1 91 ? -7.897 11.644 15.064 1.00 96.69 91 GLN A C 1
ATOM 757 O O . GLN A 1 91 ? -9.082 11.384 15.289 1.00 96.69 91 GLN A O 1
ATOM 762 N N . ILE A 1 92 ? -6.899 10.870 15.499 1.00 96.81 92 ILE A N 1
ATOM 763 C CA . ILE A 1 92 ? -7.123 9.627 16.244 1.00 96.81 92 ILE A CA 1
ATOM 764 C C . ILE A 1 92 ? -7.715 9.901 17.619 1.00 96.81 92 ILE A C 1
ATOM 766 O O . ILE A 1 92 ? -8.752 9.338 17.966 1.00 96.81 92 ILE A O 1
ATOM 770 N N . VAL A 1 93 ? -7.112 10.802 18.396 1.00 96.44 93 VAL A N 1
ATOM 771 C CA . VAL A 1 93 ? -7.622 11.169 19.725 1.00 96.44 93 VAL A CA 1
ATOM 772 C C . VAL A 1 93 ? -9.053 11.697 19.618 1.00 96.44 93 VAL A C 1
ATOM 774 O O . VAL A 1 93 ? -9.920 11.347 20.423 1.00 96.44 93 VAL A O 1
ATOM 777 N N . GLY A 1 94 ? -9.328 12.517 18.602 1.00 97.06 94 GLY A N 1
ATOM 778 C CA . GLY A 1 94 ? -10.667 13.005 18.309 1.00 97.06 94 GLY A CA 1
ATOM 779 C C . GLY A 1 94 ? -11.652 11.882 17.972 1.00 97.06 94 GLY A C 1
ATOM 780 O O . GLY A 1 94 ? -12.795 11.919 18.439 1.00 97.06 94 GLY A O 1
ATOM 781 N N . PHE A 1 95 ? -11.224 10.888 17.195 1.00 98.19 95 PHE A N 1
ATOM 782 C CA . PHE A 1 95 ? -12.042 9.741 16.817 1.00 98.19 95 PHE A CA 1
ATOM 783 C C . PHE A 1 95 ? -12.363 8.834 18.009 1.00 98.19 95 PHE A C 1
ATOM 785 O O . PHE A 1 95 ? -13.528 8.500 18.213 1.00 98.19 95 PHE A O 1
ATOM 792 N N . LEU A 1 96 ? -11.380 8.503 18.851 1.00 97.12 96 LEU A N 1
ATOM 793 C CA . LEU A 1 96 ? -11.606 7.686 20.050 1.00 97.12 96 LEU A CA 1
ATOM 794 C C . LEU A 1 96 ? -12.565 8.379 21.031 1.00 97.12 96 LEU A C 1
ATOM 796 O O . LEU A 1 96 ? -13.477 7.744 21.560 1.00 97.12 96 LEU A O 1
ATOM 800 N N . ARG A 1 97 ? -12.453 9.708 21.189 1.00 96.31 97 ARG A N 1
ATOM 801 C CA . ARG A 1 97 ? -13.418 10.507 21.972 1.00 96.31 97 ARG A CA 1
ATOM 802 C C . ARG A 1 97 ? -14.820 10.470 21.373 1.00 96.31 97 ARG A C 1
ATOM 804 O O . ARG A 1 97 ? -15.800 10.421 22.110 1.00 96.31 97 ARG A O 1
ATOM 811 N N . TYR A 1 98 ? -14.924 10.484 20.047 1.00 97.12 98 TYR A N 1
ATOM 812 C CA . TYR A 1 98 ? -16.200 10.345 19.352 1.00 97.12 98 TYR A CA 1
ATOM 813 C C . TYR A 1 98 ? -16.827 8.958 19.556 1.00 97.12 98 TYR A C 1
ATOM 815 O O . TYR A 1 98 ? -18.022 8.882 19.835 1.00 97.12 98 TYR A O 1
ATOM 823 N N . LEU A 1 99 ? -16.040 7.879 19.483 1.00 96.19 99 LEU A N 1
ATOM 824 C CA . LEU A 1 99 ? -16.508 6.521 19.783 1.00 96.19 99 LEU A CA 1
ATOM 825 C C . LEU A 1 99 ? -16.984 6.399 21.233 1.00 96.19 99 LEU A C 1
ATOM 827 O O . LEU A 1 99 ? -18.050 5.845 21.493 1.00 96.19 99 LEU A O 1
ATOM 831 N N . ARG A 1 100 ? -16.255 7.011 22.167 1.00 92.81 100 ARG A N 1
ATOM 832 C CA . ARG A 1 100 ? -16.670 7.094 23.567 1.00 92.81 100 ARG A CA 1
ATOM 833 C C . ARG A 1 100 ? -17.991 7.839 23.746 1.00 92.81 100 ARG A C 1
ATOM 835 O O . ARG A 1 100 ? -18.869 7.373 24.461 1.00 92.81 100 ARG A O 1
ATOM 842 N N . GLY A 1 101 ? -18.177 8.954 23.039 1.00 92.00 101 GLY A N 1
ATOM 843 C CA . GLY A 1 101 ? -19.439 9.702 23.020 1.00 92.00 101 GLY A CA 1
ATOM 844 C C . GLY A 1 101 ? -20.630 8.922 22.439 1.00 92.00 101 GLY A C 1
ATOM 845 O O . GLY A 1 101 ? -21.774 9.315 22.655 1.00 92.00 101 GLY A O 1
ATOM 846 N N . LYS A 1 102 ? -20.385 7.810 21.730 1.00 93.31 102 LYS A N 1
ATOM 847 C CA . LYS A 1 102 ? -21.414 6.858 21.282 1.00 93.31 102 LYS A CA 1
ATOM 848 C C . LYS A 1 102 ? -21.753 5.780 22.319 1.00 93.31 102 LYS A C 1
ATOM 850 O O . LYS A 1 102 ? -22.580 4.923 22.022 1.00 93.31 102 LYS A O 1
ATOM 855 N N . ASN A 1 103 ? -21.160 5.834 23.513 1.00 89.56 103 ASN A N 1
ATOM 856 C CA . ASN A 1 103 ? -21.304 4.837 24.576 1.00 89.56 103 ASN A CA 1
ATOM 857 C C . ASN A 1 103 ? -20.850 3.422 24.163 1.00 89.56 103 ASN A C 1
ATOM 859 O O . ASN A 1 103 ? -21.447 2.441 24.604 1.00 89.56 103 ASN A O 1
ATOM 863 N N . LEU A 1 104 ? -19.828 3.311 23.304 1.00 90.19 104 LEU A N 1
ATOM 864 C CA . LEU A 1 104 ? -19.156 2.028 23.059 1.00 90.19 104 LEU A CA 1
ATOM 865 C C . LEU A 1 104 ? -18.339 1.612 24.285 1.00 90.19 104 LEU A C 1
ATOM 867 O O . LEU A 1 104 ? -17.858 2.480 25.019 1.00 90.19 104 LEU A O 1
ATOM 871 N N . SER A 1 105 ? -18.172 0.305 24.496 1.00 89.56 105 SER A N 1
ATOM 872 C CA . SER A 1 105 ? -17.351 -0.187 25.606 1.00 89.56 105 SER A CA 1
ATOM 873 C C . SER A 1 105 ? -15.872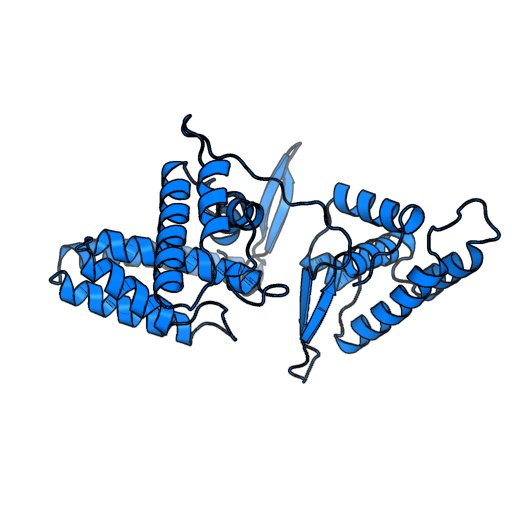 0.127 25.373 1.00 89.56 105 SER A C 1
ATOM 875 O O . SER A 1 105 ? -15.424 0.255 24.228 1.00 89.56 105 SER A O 1
ATOM 877 N N . TYR A 1 106 ? -15.083 0.220 26.446 1.00 88.06 106 TYR A N 1
ATOM 878 C CA . TYR A 1 106 ? -13.636 0.373 26.317 1.00 88.06 106 TYR A CA 1
ATOM 879 C C . TYR A 1 106 ? -13.012 -0.700 25.415 1.00 88.06 106 TYR A C 1
ATOM 881 O O . TYR A 1 106 ? -12.165 -0.368 24.593 1.00 88.06 106 TYR A O 1
ATOM 889 N N . GLU A 1 107 ? -13.447 -1.960 25.500 1.00 87.69 107 GLU A N 1
ATOM 890 C CA . GLU A 1 107 ? -12.928 -3.040 24.652 1.00 87.69 107 GLU A CA 1
ATOM 891 C C . GLU A 1 107 ? -13.186 -2.790 23.163 1.00 87.69 107 GLU A C 1
ATOM 893 O O . GLU A 1 107 ? -12.327 -3.086 22.335 1.00 87.69 107 GLU A O 1
ATOM 898 N N . GLU A 1 108 ? -14.346 -2.234 22.811 1.00 89.81 108 GLU A N 1
ATOM 899 C CA . GLU A 1 108 ? -14.662 -1.873 21.427 1.00 89.81 108 GLU A CA 1
ATOM 900 C C . GLU A 1 108 ? -13.796 -0.705 20.940 1.00 89.81 108 GLU A C 1
ATOM 902 O O . GLU A 1 108 ? -13.354 -0.700 19.790 1.00 89.81 108 GLU A O 1
ATOM 907 N N . ILE A 1 109 ? -13.513 0.265 21.813 1.00 93.25 109 ILE A N 1
ATOM 908 C CA . ILE A 1 109 ? -12.664 1.425 21.505 1.00 93.25 109 ILE A CA 1
ATOM 909 C C . ILE A 1 109 ? -11.187 1.010 21.376 1.00 93.25 109 ILE A C 1
ATOM 911 O O . ILE A 1 109 ? -10.525 1.420 20.424 1.00 93.25 109 ILE A O 1
ATOM 915 N N . ASP A 1 110 ? -10.686 0.171 22.286 1.00 90.88 110 ASP A N 1
ATOM 916 C CA . ASP A 1 110 ? -9.344 -0.437 22.246 1.00 90.88 110 ASP A CA 1
ATOM 917 C C . ASP A 1 110 ? -9.169 -1.245 20.951 1.00 90.88 110 ASP A C 1
ATOM 919 O O . ASP A 1 110 ? -8.186 -1.098 20.223 1.00 90.88 110 ASP A O 1
ATOM 923 N N . GLN A 1 111 ? -10.187 -2.029 20.584 1.00 92.81 111 GLN A N 1
ATOM 924 C CA . GLN A 1 111 ? -10.167 -2.793 19.344 1.00 92.81 111 GLN A CA 1
ATOM 925 C C . GLN A 1 111 ? -10.193 -1.902 18.096 1.00 92.81 111 GLN A C 1
ATOM 927 O O . GLN A 1 111 ? -9.520 -2.213 17.108 1.00 92.81 111 GLN A O 1
ATOM 932 N N . ALA A 1 112 ? -10.952 -0.804 18.125 1.00 94.81 112 ALA A N 1
ATOM 933 C CA . ALA A 1 112 ? -10.975 0.166 17.039 1.00 94.81 112 ALA A CA 1
ATOM 934 C C . ALA A 1 112 ? -9.617 0.861 16.874 1.00 94.81 112 ALA A C 1
ATOM 936 O O . ALA A 1 112 ? -9.189 1.103 15.746 1.00 94.81 112 ALA A O 1
ATOM 937 N N . TRP A 1 113 ? -8.920 1.148 17.977 1.00 94.56 113 TRP A N 1
ATOM 938 C CA . TRP A 1 113 ? -7.561 1.677 17.934 1.00 94.56 113 TRP A CA 1
ATOM 939 C C . TRP A 1 113 ? -6.595 0.710 17.241 1.00 94.56 113 TRP A C 1
ATOM 941 O O . TRP A 1 113 ? -5.896 1.126 16.320 1.00 94.56 113 TRP A O 1
ATOM 951 N N . GLU A 1 114 ? -6.612 -0.579 17.592 1.00 90.38 114 GLU A N 1
ATOM 952 C CA . GLU A 1 114 ? -5.777 -1.599 16.936 1.00 90.38 114 GLU A CA 1
ATOM 953 C C . GLU A 1 114 ? -6.048 -1.686 15.419 1.00 90.38 114 GLU A C 1
ATOM 955 O O . GLU A 1 114 ? -5.119 -1.667 14.608 1.00 90.38 114 GLU A O 1
ATOM 960 N N . ASP A 1 115 ? -7.323 -1.691 15.012 1.00 94.38 115 ASP A N 1
ATOM 961 C CA . ASP A 1 115 ? -7.708 -1.709 13.594 1.00 94.38 115 ASP A CA 1
ATOM 962 C C . ASP A 1 115 ? -7.187 -0.463 12.843 1.00 94.38 115 ASP A C 1
ATOM 964 O O . ASP A 1 115 ? -6.745 -0.550 11.691 1.00 94.38 115 ASP A O 1
ATOM 968 N N . ILE A 1 116 ? -7.209 0.704 13.497 1.00 95.69 116 ILE A N 1
ATOM 969 C CA . ILE A 1 116 ? -6.702 1.963 12.943 1.00 95.69 116 ILE A CA 1
ATOM 970 C C . ILE A 1 116 ? -5.173 1.991 12.901 1.00 95.69 116 ILE A C 1
ATOM 972 O O . ILE A 1 116 ? -4.621 2.491 11.923 1.00 95.69 116 ILE A O 1
ATOM 976 N N . GLN A 1 117 ? -4.469 1.405 13.872 1.00 92.19 117 GLN A N 1
ATOM 977 C CA . GLN A 1 117 ? -3.011 1.264 13.811 1.00 92.19 117 GLN A CA 1
ATOM 978 C C . GLN A 1 117 ? -2.579 0.478 12.571 1.00 92.19 117 GLN A C 1
ATOM 980 O O . GLN A 1 117 ? -1.640 0.882 11.881 1.00 92.19 117 GLN A O 1
ATOM 985 N N . TYR A 1 118 ? -3.259 -0.627 12.238 1.00 91.56 118 TYR A N 1
ATOM 986 C CA . TYR A 1 118 ? -2.983 -1.342 10.987 1.00 91.56 118 TYR A CA 1
ATOM 987 C C . TYR A 1 118 ? -3.148 -0.425 9.779 1.00 91.56 118 TYR A C 1
ATOM 989 O O . TYR A 1 118 ? -2.318 -0.448 8.866 1.00 91.56 118 TYR A O 1
ATOM 997 N N . PHE A 1 119 ? -4.196 0.397 9.783 1.00 94.69 119 PHE A N 1
ATOM 998 C CA . PHE A 1 119 ? -4.470 1.313 8.690 1.00 94.69 119 PHE A CA 1
ATOM 999 C C . PHE A 1 119 ? -3.437 2.443 8.586 1.00 94.69 119 PHE A C 1
ATOM 1001 O O . PHE A 1 119 ? -2.987 2.706 7.478 1.00 94.69 119 PHE A O 1
ATOM 1008 N N . ILE A 1 120 ? -2.985 3.036 9.697 1.00 90.75 120 ILE A N 1
ATOM 1009 C CA . ILE A 1 120 ? -1.912 4.049 9.708 1.00 90.75 120 ILE A CA 1
ATOM 1010 C C . ILE A 1 120 ? -0.621 3.460 9.135 1.00 90.75 120 ILE A C 1
ATOM 1012 O O . ILE A 1 120 ? -0.038 4.010 8.203 1.00 90.75 120 ILE A O 1
ATOM 1016 N N . ASN A 1 121 ? -0.218 2.280 9.614 1.00 87.88 121 ASN A N 1
ATOM 1017 C CA . ASN A 1 121 ? 0.977 1.605 9.106 1.00 87.88 121 ASN A CA 1
ATOM 1018 C C . ASN A 1 121 ? 0.862 1.303 7.601 1.00 87.88 121 ASN A C 1
ATOM 1020 O O . ASN A 1 121 ? 1.846 1.385 6.867 1.00 87.88 121 ASN A O 1
ATOM 1024 N N . PHE A 1 122 ? -0.340 0.968 7.125 1.00 88.62 122 PHE A N 1
ATOM 1025 C CA . PHE A 1 122 ? -0.603 0.808 5.700 1.00 88.62 122 PHE A CA 1
ATOM 1026 C C . PHE A 1 122 ? -0.507 2.139 4.945 1.00 88.62 122 PHE A C 1
ATOM 1028 O O . PHE A 1 122 ? 0.171 2.208 3.922 1.00 88.62 122 PHE A O 1
ATOM 1035 N N . THR A 1 123 ? -1.138 3.210 5.423 1.00 89.56 123 THR A N 1
ATOM 1036 C CA . THR A 1 123 ? -1.088 4.510 4.742 1.00 89.56 123 THR A CA 1
ATOM 1037 C C . THR A 1 123 ? 0.339 5.046 4.683 1.00 89.56 123 THR A C 1
ATOM 1039 O O . THR A 1 123 ? 0.759 5.504 3.625 1.00 89.56 123 THR A O 1
ATOM 1042 N N . ASP A 1 124 ? 1.120 4.885 5.749 1.00 81.75 124 ASP A N 1
ATOM 1043 C CA . ASP A 1 124 ? 2.506 5.357 5.838 1.00 81.75 124 ASP A CA 1
ATOM 1044 C C . ASP A 1 124 ? 3.464 4.569 4.932 1.00 81.75 124 ASP A C 1
ATOM 1046 O O . ASP A 1 124 ? 4.474 5.096 4.471 1.00 81.75 124 ASP A O 1
ATOM 1050 N N . GLN A 1 125 ? 3.145 3.315 4.602 1.00 76.69 125 GLN A N 1
ATOM 1051 C CA . GLN A 1 125 ? 3.920 2.555 3.617 1.00 76.69 125 GLN A CA 1
ATOM 1052 C C . GLN A 1 125 ? 3.529 2.859 2.163 1.00 76.69 125 GLN A C 1
ATOM 1054 O O . GLN A 1 125 ? 4.319 2.597 1.256 1.00 76.69 125 GLN A O 1
ATOM 1059 N N . PHE A 1 126 ? 2.327 3.389 1.915 1.00 73.94 126 PHE A N 1
ATOM 1060 C CA . PHE A 1 126 ? 1.764 3.534 0.566 1.00 73.94 126 PHE A CA 1
ATOM 1061 C C . PHE A 1 126 ? 1.360 4.978 0.201 1.00 73.94 126 PHE A C 1
ATOM 1063 O O . PHE A 1 126 ? 0.731 5.188 -0.838 1.00 73.94 126 PHE A O 1
ATOM 1070 N N . PHE A 1 127 ? 1.752 5.994 0.984 1.00 70.19 127 PHE A N 1
ATOM 1071 C CA . PHE A 1 127 ? 1.357 7.393 0.744 1.00 70.19 127 PHE A CA 1
ATOM 1072 C C . PHE A 1 127 ? 2.055 8.075 -0.439 1.00 70.19 127 PHE A C 1
ATOM 1074 O O . PHE A 1 127 ? 1.644 9.165 -0.826 1.00 70.19 127 PHE A O 1
ATOM 1081 N N . PHE A 1 128 ? 3.087 7.474 -1.043 1.00 65.12 128 PHE A N 1
ATOM 1082 C CA . PHE A 1 128 ? 3.977 8.159 -1.998 1.00 65.12 128 PHE A CA 1
ATOM 1083 C C . PHE A 1 128 ? 3.282 8.773 -3.229 1.00 65.12 128 PHE A C 1
ATOM 1085 O O . PHE A 1 128 ? 3.864 9.608 -3.917 1.00 65.12 128 PHE A O 1
ATOM 1092 N N . ASN A 1 129 ? 2.051 8.360 -3.538 1.00 68.50 129 ASN A N 1
ATOM 1093 C CA . ASN A 1 129 ? 1.231 8.917 -4.616 1.00 68.50 129 ASN A CA 1
ATOM 1094 C C . ASN A 1 129 ? -0.116 9.492 -4.134 1.00 68.50 129 ASN A C 1
ATOM 1096 O O . ASN A 1 129 ? -1.013 9.705 -4.953 1.00 68.50 129 ASN A O 1
ATOM 1100 N N . LYS A 1 130 ? -0.269 9.723 -2.827 1.00 82.06 130 LYS A N 1
ATOM 1101 C CA . LYS A 1 130 ? -1.504 10.170 -2.178 1.00 82.06 130 LYS A CA 1
ATOM 1102 C C . LYS A 1 130 ? -1.298 11.555 -1.576 1.00 82.06 130 LYS A C 1
ATOM 1104 O O . LYS A 1 130 ? -0.316 11.806 -0.890 1.00 82.06 130 LYS A O 1
ATOM 1109 N N . ARG A 1 131 ? -2.245 12.458 -1.818 1.00 83.19 131 ARG A N 1
ATOM 1110 C CA . ARG A 1 131 ? -2.311 13.777 -1.167 1.00 83.19 131 ARG A CA 1
ATOM 1111 C C . ARG A 1 131 ? -3.093 13.732 0.142 1.00 83.19 131 ARG A C 1
ATOM 1113 O O . ARG A 1 131 ? -3.010 14.667 0.926 1.00 83.19 131 ARG A O 1
ATOM 1120 N N . GLY A 1 132 ? -3.866 12.670 0.353 1.00 89.00 132 GLY A N 1
ATOM 1121 C CA . GLY A 1 132 ? -4.652 12.441 1.555 1.00 89.00 132 GLY A CA 1
ATOM 1122 C C . GLY A 1 132 ? -5.490 11.171 1.440 1.00 89.00 132 GLY A C 1
ATOM 1123 O O . GLY A 1 132 ? -5.387 10.418 0.467 1.00 89.00 132 GLY A O 1
ATOM 1124 N N . LEU A 1 133 ? -6.352 10.951 2.430 1.00 92.81 133 LEU A N 1
ATOM 1125 C CA . LEU A 1 133 ? -7.191 9.753 2.525 1.00 92.81 133 LEU A CA 1
ATOM 1126 C C . LEU A 1 133 ? -8.188 9.598 1.357 1.00 92.81 133 LEU A C 1
ATOM 1128 O O . LEU A 1 133 ? -8.488 8.479 0.949 1.00 92.81 133 LEU A O 1
ATOM 1132 N N . ASP A 1 134 ? -8.635 10.697 0.741 1.00 92.12 134 ASP A N 1
ATOM 1133 C CA . ASP A 1 134 ? -9.554 10.674 -0.414 1.00 92.12 134 ASP A CA 1
ATOM 1134 C C . ASP A 1 134 ? -8.974 9.964 -1.661 1.00 92.12 134 ASP A C 1
ATOM 1136 O O . ASP A 1 134 ? -9.706 9.546 -2.568 1.00 92.12 134 ASP A O 1
ATOM 1140 N N . ASP A 1 135 ? -7.648 9.826 -1.739 1.00 91.19 135 ASP A N 1
ATOM 1141 C CA . ASP A 1 135 ? -6.981 9.251 -2.906 1.00 91.19 135 ASP A CA 1
ATOM 1142 C C . ASP A 1 135 ? -6.949 7.716 -2.887 1.00 91.19 135 ASP A C 1
ATOM 1144 O O . ASP A 1 135 ? -6.629 7.098 -3.914 1.00 91.19 135 ASP A O 1
ATOM 1148 N N . PHE A 1 136 ? -7.302 7.085 -1.763 1.00 92.19 136 PHE A N 1
ATOM 1149 C CA . PHE A 1 136 ? -7.369 5.629 -1.650 1.00 92.19 136 PHE A CA 1
ATOM 1150 C C . PHE A 1 136 ? -8.533 5.056 -2.467 1.00 92.19 136 PHE A C 1
ATOM 1152 O O . PHE A 1 136 ? -9.637 5.597 -2.522 1.00 92.19 136 PHE A O 1
ATOM 1159 N N . LYS A 1 137 ? -8.267 3.949 -3.156 1.00 92.62 137 LYS A N 1
ATOM 1160 C CA . LYS A 1 137 ? -9.186 3.253 -4.057 1.00 92.62 137 LYS A CA 1
ATOM 1161 C C . LYS A 1 137 ? -9.582 1.910 -3.475 1.00 92.62 137 LYS A C 1
ATOM 1163 O O . LYS A 1 137 ? -8.842 1.288 -2.723 1.00 92.62 137 LYS A O 1
ATOM 1168 N N . ILE A 1 138 ? -10.728 1.404 -3.920 1.00 94.44 138 ILE A N 1
ATOM 1169 C CA . ILE A 1 138 ? -11.301 0.129 -3.455 1.00 94.44 138 ILE A CA 1
ATOM 1170 C C . ILE A 1 138 ? -10.289 -1.034 -3.405 1.00 94.44 138 ILE A C 1
ATOM 1172 O O . ILE A 1 138 ? -10.275 -1.815 -2.455 1.00 94.44 138 ILE A O 1
ATOM 1176 N N . TRP A 1 139 ? -9.444 -1.175 -4.430 1.00 92.31 139 TRP A N 1
ATOM 1177 C CA . TRP A 1 139 ? -8.472 -2.270 -4.492 1.00 92.31 139 TRP A CA 1
ATOM 1178 C C . TRP A 1 139 ? -7.364 -2.142 -3.435 1.00 92.31 139 TRP A C 1
ATOM 1180 O O . TRP A 1 139 ? -6.818 -3.162 -3.027 1.00 92.31 139 TRP A O 1
ATOM 1190 N N . GLU A 1 140 ? -7.059 -0.930 -2.961 1.00 92.75 140 GLU A N 1
ATOM 1191 C CA . GLU A 1 140 ? -6.057 -0.679 -1.914 1.00 92.75 140 GLU A CA 1
ATOM 1192 C C . GLU A 1 140 ? -6.573 -1.163 -0.561 1.00 92.75 140 GLU A C 1
ATOM 1194 O O . GLU A 1 140 ? -5.851 -1.859 0.141 1.00 92.75 140 GLU A O 1
ATOM 1199 N N . PHE A 1 141 ? -7.854 -0.938 -0.253 1.00 95.69 141 PHE A N 1
ATOM 1200 C CA . PHE A 1 141 ? -8.498 -1.539 0.922 1.00 95.69 141 PHE A CA 1
ATOM 1201 C C . PHE A 1 141 ? -8.548 -3.069 0.833 1.00 95.69 141 PHE A C 1
ATOM 1203 O O . PHE A 1 141 ? -8.355 -3.761 1.829 1.00 95.69 141 PHE A O 1
ATOM 1210 N N . SER A 1 142 ? -8.756 -3.618 -0.368 1.00 94.62 142 SER A N 1
ATOM 1211 C CA . SER A 1 142 ? -8.704 -5.069 -0.568 1.00 94.62 142 SER A CA 1
ATOM 1212 C C . SER A 1 142 ? -7.292 -5.623 -0.378 1.00 94.62 142 SER A C 1
ATOM 1214 O O . SER A 1 142 ? -7.121 -6.666 0.253 1.00 94.62 142 SER A O 1
ATOM 1216 N N . TYR A 1 143 ? -6.266 -4.928 -0.874 1.00 92.06 143 TYR A N 1
ATOM 1217 C CA . TYR A 1 143 ? -4.867 -5.283 -0.642 1.00 92.06 143 TYR A CA 1
ATOM 1218 C C . TYR A 1 143 ? -4.503 -5.202 0.844 1.00 92.06 143 TYR A C 1
ATOM 1220 O O . TYR A 1 143 ? -3.876 -6.122 1.368 1.00 92.06 143 TYR A O 1
ATOM 1228 N N . PHE A 1 144 ? -4.952 -4.147 1.520 1.00 94.06 144 PHE A N 1
ATOM 1229 C CA . PHE A 1 144 ? -4.738 -3.921 2.941 1.00 94.06 144 PHE A CA 1
ATOM 1230 C C . PHE A 1 144 ? -5.179 -5.131 3.786 1.00 94.06 144 PHE A C 1
ATOM 1232 O O . PHE A 1 144 ? -4.362 -5.755 4.461 1.00 94.06 144 PHE A O 1
ATOM 1239 N N . VAL A 1 145 ? -6.438 -5.556 3.661 1.00 94.44 145 VAL A N 1
ATOM 1240 C CA . VAL A 1 145 ? -6.969 -6.665 4.476 1.00 94.44 145 VAL A CA 1
ATOM 1241 C C . VAL A 1 145 ? -6.542 -8.055 3.994 1.00 94.44 145 VAL A C 1
ATOM 1243 O O . VAL A 1 145 ? -6.468 -8.986 4.787 1.00 94.44 145 VAL A O 1
ATOM 1246 N N . SER A 1 146 ? -6.267 -8.238 2.697 1.00 90.25 146 SER A N 1
ATOM 1247 C CA . SER A 1 146 ? -6.008 -9.577 2.133 1.00 90.25 146 SER A CA 1
ATOM 1248 C C . SER A 1 146 ? -4.535 -9.923 1.927 1.00 90.25 146 SER A C 1
ATOM 1250 O O . SER A 1 146 ? -4.232 -11.064 1.558 1.00 90.25 146 SER A O 1
ATOM 1252 N N . ARG A 1 147 ? -3.636 -8.945 2.085 1.00 87.62 147 ARG A N 1
ATOM 1253 C CA . ARG A 1 147 ? -2.188 -9.112 1.917 1.00 87.62 147 ARG A CA 1
ATOM 1254 C C . ARG A 1 147 ? -1.382 -8.351 2.949 1.00 87.62 147 ARG A C 1
ATOM 1256 O O . ARG A 1 147 ? -0.561 -8.977 3.600 1.00 87.62 147 ARG A O 1
ATOM 1263 N N . PHE A 1 148 ? -1.609 -7.047 3.104 1.00 86.94 148 PHE A N 1
ATOM 1264 C CA . PHE A 1 148 ? -0.770 -6.228 3.981 1.00 86.94 148 PHE A CA 1
ATOM 1265 C C . PHE A 1 148 ? -0.791 -6.735 5.426 1.00 86.94 148 PHE A C 1
ATOM 1267 O O . PHE A 1 148 ? 0.266 -7.070 5.950 1.00 86.94 148 PHE A O 1
ATOM 1274 N N . ILE A 1 149 ? -1.979 -6.872 6.032 1.00 87.00 149 ILE A N 1
ATOM 1275 C CA . ILE A 1 149 ? -2.086 -7.336 7.424 1.00 87.00 149 ILE A CA 1
ATOM 1276 C C . ILE A 1 149 ? -1.474 -8.745 7.599 1.00 87.00 149 ILE A C 1
ATOM 1278 O O . ILE A 1 149 ? -0.555 -8.886 8.410 1.00 87.00 149 ILE A O 1
ATOM 1282 N N . PRO A 1 150 ? -1.865 -9.777 6.815 1.00 86.88 150 PRO A N 1
ATOM 1283 C CA . PRO A 1 150 ? -1.264 -11.109 6.947 1.00 86.88 150 PRO A CA 1
ATOM 1284 C C . PRO A 1 150 ? 0.258 -11.144 6.738 1.00 86.88 150 PRO A C 1
ATOM 1286 O O . PRO A 1 150 ? 0.972 -11.903 7.396 1.00 86.88 150 PRO A O 1
ATOM 1289 N N . GLU A 1 151 ? 0.789 -10.345 5.806 1.00 81.69 151 GLU A N 1
ATOM 1290 C CA . GLU A 1 151 ? 2.220 -10.353 5.489 1.00 81.69 151 GLU A CA 1
ATOM 1291 C C . GLU A 1 151 ? 3.070 -9.612 6.528 1.00 81.69 151 GLU A C 1
ATOM 1293 O O . GLU A 1 151 ? 4.168 -10.087 6.840 1.00 81.69 151 GLU A O 1
ATOM 1298 N N . GLU A 1 152 ? 2.578 -8.490 7.057 1.00 75.56 152 GLU A N 1
ATOM 1299 C CA . GLU A 1 152 ? 3.321 -7.626 7.981 1.00 75.56 152 GLU A CA 1
ATOM 1300 C C . GLU A 1 152 ? 3.233 -8.112 9.435 1.00 75.56 152 GLU A C 1
ATOM 1302 O O . GLU A 1 152 ? 4.238 -8.127 10.153 1.00 75.56 152 GLU A O 1
ATOM 1307 N N . TYR A 1 153 ? 2.062 -8.602 9.853 1.00 74.38 153 TYR A N 1
ATOM 1308 C CA . TYR A 1 153 ? 1.803 -9.028 11.235 1.00 74.38 153 TYR A CA 1
ATOM 1309 C C . TYR A 1 153 ? 1.892 -10.548 11.430 1.00 74.38 153 TYR A C 1
ATOM 1311 O O . TYR A 1 153 ? 1.676 -11.049 12.531 1.00 74.38 153 TYR A O 1
ATOM 1319 N N . GLU A 1 154 ? 2.303 -11.277 10.385 1.00 67.19 154 GLU A N 1
ATOM 1320 C CA . GLU A 1 154 ? 2.431 -12.744 10.365 1.00 67.19 154 GLU A CA 1
ATOM 1321 C C . GLU A 1 154 ? 1.152 -13.485 10.765 1.00 67.19 154 GLU A C 1
ATOM 1323 O O . GLU A 1 154 ? 1.196 -14.599 11.294 1.00 67.19 154 GLU A O 1
ATOM 1328 N N . GLU A 1 155 ? 0.008 -12.874 10.492 1.00 62.12 155 GLU A N 1
ATOM 1329 C CA . GLU A 1 155 ? -1.278 -13.491 10.750 1.00 62.12 155 GLU A CA 1
ATOM 1330 C C . GLU A 1 155 ? -1.602 -14.535 9.678 1.00 62.12 155 GLU A C 1
ATOM 1332 O O . GLU A 1 155 ? -1.171 -14.454 8.522 1.00 62.12 155 GLU A O 1
ATOM 1337 N N . ALA A 1 156 ? -2.384 -15.544 10.069 1.00 72.88 156 ALA A N 1
ATOM 1338 C CA . ALA A 1 156 ? -3.116 -16.329 9.087 1.00 72.88 156 ALA A CA 1
ATOM 1339 C C . ALA A 1 156 ? -4.051 -15.399 8.293 1.00 72.88 156 ALA A C 1
ATOM 1341 O O . ALA A 1 156 ? -4.321 -14.275 8.714 1.00 72.88 156 ALA A O 1
ATOM 1342 N N . ASP A 1 157 ? -4.552 -15.863 7.146 1.00 83.50 157 ASP A N 1
ATOM 1343 C CA . ASP A 1 157 ? -5.570 -15.107 6.415 1.00 83.50 157 ASP A CA 1
ATOM 1344 C C . ASP A 1 157 ? -6.697 -14.690 7.378 1.00 83.50 157 ASP A C 1
ATOM 1346 O O . ASP A 1 157 ? -7.243 -15.529 8.102 1.00 83.50 157 ASP A O 1
ATOM 1350 N N . LEU A 1 1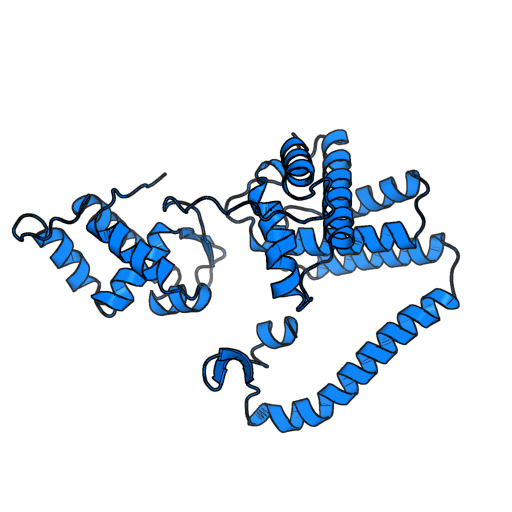58 ? -7.016 -13.392 7.392 1.00 87.50 158 LEU A N 1
ATOM 1351 C CA . LEU A 1 158 ? -8.049 -12.838 8.261 1.00 87.50 158 LEU A CA 1
ATOM 1352 C C . LEU A 1 158 ? -9.388 -13.533 8.006 1.00 87.50 158 LEU A C 1
ATOM 1354 O O . LEU A 1 158 ? -9.791 -13.765 6.860 1.00 87.50 158 LEU A O 1
ATOM 1358 N N . THR A 1 159 ? -10.108 -13.824 9.085 1.00 91.31 159 THR A N 1
ATOM 1359 C CA . THR A 1 159 ? -11.481 -14.327 8.997 1.00 91.31 159 THR A CA 1
ATOM 1360 C C . THR A 1 159 ? -12.415 -13.256 8.429 1.00 91.31 159 THR A C 1
ATOM 1362 O O . THR A 1 159 ? -12.131 -12.058 8.499 1.00 91.31 159 THR A O 1
ATOM 1365 N N . TYR A 1 160 ? -13.564 -13.676 7.890 1.00 93.00 160 TYR A N 1
ATOM 1366 C CA . TYR A 1 160 ? -14.577 -12.746 7.380 1.00 93.00 160 TYR A CA 1
ATOM 1367 C C . TYR A 1 160 ? -14.985 -11.699 8.427 1.00 93.00 160 TYR A C 1
ATOM 1369 O O . TYR A 1 160 ? -15.040 -10.516 8.102 1.00 93.00 160 TYR A O 1
ATOM 1377 N N . GLU A 1 161 ? -15.191 -12.107 9.683 1.00 93.19 161 GLU A N 1
ATOM 1378 C CA . GLU A 1 161 ? -15.576 -11.192 10.765 1.00 93.19 161 GLU A CA 1
ATOM 1379 C C . GLU A 1 161 ? -14.474 -10.185 11.111 1.00 93.19 161 GLU A C 1
ATOM 1381 O O . GLU A 1 161 ? -14.769 -9.013 11.334 1.00 93.19 161 GLU A O 1
ATOM 1386 N N . GLN A 1 162 ? -13.200 -10.591 11.074 1.00 93.25 162 GLN A N 1
ATOM 1387 C CA . GLN A 1 162 ? -12.082 -9.657 11.257 1.00 93.25 162 GLN A CA 1
ATOM 1388 C C . GLN A 1 162 ? -12.019 -8.638 10.115 1.00 93.25 162 GLN A C 1
ATOM 1390 O O . GLN A 1 162 ? -11.948 -7.439 10.370 1.00 93.25 162 GLN A O 1
ATOM 1395 N N . VAL A 1 163 ? -12.106 -9.088 8.856 1.00 96.00 163 VAL A N 1
ATOM 1396 C CA . VAL A 1 163 ? -12.107 -8.181 7.694 1.00 96.00 163 VAL A CA 1
ATOM 1397 C C . VAL A 1 163 ? -13.298 -7.229 7.756 1.00 96.00 163 VAL A C 1
ATOM 1399 O O . VAL A 1 163 ? -13.149 -6.034 7.502 1.00 96.00 163 VAL A O 1
ATOM 1402 N N . ARG A 1 164 ? -14.475 -7.749 8.117 1.00 96.56 164 ARG A N 1
ATOM 1403 C CA . ARG A 1 164 ? -15.686 -6.961 8.315 1.00 96.56 164 ARG A CA 1
ATOM 1404 C C . ARG A 1 164 ? -15.453 -5.875 9.358 1.00 96.56 164 ARG A C 1
ATOM 1406 O O . ARG A 1 164 ? -15.626 -4.704 9.031 1.00 96.56 164 ARG A O 1
ATOM 1413 N N . ARG A 1 165 ? -15.041 -6.251 10.571 1.00 96.38 165 ARG A N 1
ATOM 1414 C CA . ARG A 1 165 ? -14.774 -5.318 11.672 1.00 96.38 165 ARG A CA 1
ATOM 1415 C C . ARG A 1 165 ? -13.812 -4.216 11.237 1.00 96.38 165 ARG A C 1
ATOM 1417 O O . ARG A 1 165 ? -14.194 -3.053 11.272 1.00 96.38 165 ARG A O 1
ATOM 1424 N N . ILE A 1 166 ? -12.641 -4.588 10.719 1.00 97.50 166 ILE A N 1
ATOM 1425 C CA . ILE A 1 166 ? -11.597 -3.645 10.298 1.00 97.50 166 ILE A CA 1
ATOM 1426 C C . ILE A 1 166 ? -12.132 -2.641 9.268 1.00 97.50 166 ILE A C 1
ATOM 1428 O O . ILE A 1 166 ? -11.968 -1.432 9.431 1.00 97.50 166 ILE A O 1
ATOM 1432 N N . LEU A 1 167 ? -12.803 -3.112 8.207 1.00 98.12 167 LEU A N 1
ATOM 1433 C CA . LEU A 1 167 ? -13.319 -2.218 7.165 1.00 98.12 167 LEU A CA 1
ATOM 1434 C C . LEU A 1 167 ? -14.416 -1.284 7.689 1.00 98.12 167 LEU A C 1
ATOM 1436 O O . LEU A 1 167 ? -14.451 -0.120 7.288 1.00 98.12 167 LEU A O 1
ATOM 1440 N N . TYR A 1 168 ? -15.292 -1.759 8.579 1.00 98.19 168 TYR A N 1
ATOM 1441 C CA . TYR A 1 168 ? -16.320 -0.916 9.193 1.00 98.19 168 TYR A CA 1
ATOM 1442 C C . TYR A 1 168 ? -15.731 0.099 10.181 1.00 98.19 168 TYR A C 1
ATOM 1444 O O . TYR A 1 168 ? -16.167 1.248 10.164 1.00 98.19 168 TYR A O 1
ATOM 1452 N N . THR A 1 169 ? -14.709 -0.265 10.963 1.00 98.44 169 THR A N 1
ATOM 1453 C CA . THR A 1 169 ? -13.965 0.678 11.816 1.00 98.44 169 THR A CA 1
ATOM 1454 C C . THR A 1 169 ? -13.356 1.801 10.975 1.00 98.44 169 THR A C 1
ATOM 1456 O O . THR A 1 169 ? -13.542 2.981 11.273 1.00 98.44 169 THR A O 1
ATOM 1459 N N . ILE A 1 170 ? -12.693 1.454 9.866 1.00 98.25 170 ILE A N 1
ATOM 1460 C CA . ILE A 1 170 ? -12.106 2.441 8.948 1.00 98.25 170 ILE A CA 1
ATOM 1461 C C . ILE A 1 170 ? -13.197 3.303 8.308 1.00 98.25 170 ILE A C 1
ATOM 1463 O O . ILE A 1 170 ? -13.042 4.517 8.204 1.00 98.25 170 ILE A O 1
ATOM 1467 N N . ALA A 1 171 ? -14.325 2.720 7.904 1.00 98.19 171 ALA A N 1
ATOM 1468 C CA . ALA A 1 171 ? -15.437 3.486 7.350 1.00 98.19 171 ALA A CA 1
ATOM 1469 C C . ALA A 1 171 ? -16.034 4.481 8.355 1.00 98.19 171 ALA A C 1
ATOM 1471 O O . ALA A 1 171 ? -16.347 5.611 7.979 1.00 98.19 171 ALA A O 1
ATOM 1472 N N . GLU A 1 172 ? -16.159 4.091 9.625 1.00 98.31 172 GLU A N 1
ATOM 1473 C CA . GLU A 1 172 ? -16.609 4.975 10.701 1.00 98.31 172 GLU A CA 1
ATOM 1474 C C . GLU A 1 172 ? -15.606 6.116 10.933 1.00 98.31 172 GLU A C 1
ATOM 1476 O O . GLU A 1 172 ? -16.016 7.266 11.097 1.00 98.31 172 GLU A O 1
ATOM 1481 N N . PHE A 1 173 ? -14.302 5.832 10.851 1.00 98.44 173 PHE A N 1
ATOM 1482 C CA . PHE A 1 173 ? -13.253 6.851 10.907 1.00 98.44 173 PHE A CA 1
ATOM 1483 C C . PHE A 1 173 ? -13.332 7.842 9.734 1.00 98.44 173 PHE A C 1
ATOM 1485 O O . PHE A 1 173 ? -13.348 9.052 9.954 1.00 98.44 173 PHE A O 1
ATOM 1492 N N . TYR A 1 174 ? -13.497 7.369 8.493 1.00 98.31 174 TYR A N 1
ATOM 1493 C CA . TYR A 1 174 ? -13.743 8.250 7.340 1.00 98.31 174 TYR A CA 1
ATOM 1494 C C . TYR A 1 174 ? -15.009 9.097 7.533 1.00 98.31 174 TYR A C 1
ATOM 1496 O O . TYR A 1 174 ? -15.005 10.293 7.243 1.00 98.31 174 TYR A O 1
ATOM 1504 N N . GLY A 1 175 ? -16.087 8.503 8.054 1.00 97.81 175 GLY A N 1
ATOM 1505 C CA . GLY A 1 175 ? -17.325 9.216 8.367 1.00 97.81 175 GLY A CA 1
ATOM 1506 C C . GLY A 1 175 ? -17.130 10.309 9.423 1.00 97.81 175 GLY A C 1
ATOM 1507 O O . GLY A 1 175 ? -17.697 11.398 9.298 1.00 97.81 175 GLY A O 1
ATOM 1508 N N . TYR A 1 176 ? -16.301 10.049 10.437 1.00 98.00 176 TYR A N 1
ATOM 1509 C CA . TYR A 1 176 ? -15.898 11.028 11.444 1.00 98.00 176 TYR A CA 1
ATOM 1510 C C . TYR A 1 176 ? -15.119 12.200 10.828 1.00 98.00 176 TYR A C 1
ATOM 1512 O O . TYR A 1 176 ? -15.514 13.356 11.005 1.00 98.00 176 TYR A O 1
ATOM 1520 N N . LEU A 1 177 ? -14.076 11.916 10.045 1.00 97.88 177 LEU A N 1
ATOM 1521 C CA . LEU A 1 177 ? -13.263 12.946 9.387 1.00 97.88 177 LEU A CA 1
ATOM 1522 C C . LEU A 1 177 ? -14.079 13.777 8.389 1.00 97.88 177 LEU A C 1
ATOM 1524 O O . LEU A 1 177 ? -13.927 14.996 8.307 1.00 97.88 177 LEU A O 1
ATOM 1528 N N . LYS A 1 178 ? -15.009 13.139 7.668 1.00 97.62 178 LYS A N 1
ATOM 1529 C CA . LYS A 1 178 ? -15.892 13.805 6.703 1.00 97.62 178 LYS A CA 1
ATOM 1530 C C . LYS A 1 178 ? -16.793 14.834 7.379 1.00 97.62 178 LYS A C 1
ATOM 1532 O O . LYS A 1 178 ? -16.945 15.940 6.872 1.00 97.62 178 LYS A O 1
ATOM 1537 N N . LYS A 1 179 ? -17.364 14.503 8.546 1.00 97.19 179 LYS A N 1
ATOM 1538 C CA . LYS A 1 179 ? -18.187 15.438 9.342 1.00 97.19 179 LYS A CA 1
ATOM 1539 C C . LYS A 1 179 ? -17.401 16.669 9.801 1.00 97.19 179 LYS A C 1
ATOM 1541 O O . LYS A 1 179 ? -17.999 17.719 10.005 1.00 97.19 179 LYS A O 1
ATOM 1546 N N . ARG A 1 180 ? -16.081 16.539 9.947 1.00 96.38 180 ARG A N 1
ATOM 1547 C CA . ARG A 1 180 ? -15.159 17.620 10.321 1.00 96.38 180 ARG A CA 1
ATOM 1548 C C . ARG A 1 180 ? -14.570 18.368 9.119 1.00 96.38 180 ARG A C 1
ATOM 1550 O O . ARG A 1 180 ? -13.832 19.325 9.311 1.00 96.38 180 ARG A O 1
ATOM 1557 N N . GLY A 1 181 ? -14.906 17.961 7.893 1.00 95.50 181 GLY A N 1
ATOM 1558 C CA . GLY A 1 181 ? -14.390 18.569 6.664 1.00 95.50 181 GLY A CA 1
ATOM 1559 C C . GLY A 1 181 ? -12.936 18.211 6.339 1.00 95.50 181 GLY A C 1
ATOM 1560 O O . GLY A 1 181 ? -12.342 18.846 5.473 1.00 95.50 181 GLY A O 1
ATOM 1561 N N . GLU A 1 182 ? -12.367 17.207 7.009 1.00 95.31 182 GLU A N 1
ATOM 1562 C CA . GLU A 1 182 ? -10.960 16.806 6.853 1.00 95.31 182 GLU A CA 1
ATOM 1563 C C . GLU A 1 182 ? -10.754 15.820 5.692 1.00 95.31 182 GLU A C 1
ATOM 1565 O O . GLU A 1 182 ? -9.675 15.752 5.109 1.00 95.31 182 GLU A O 1
ATOM 1570 N N . VAL A 1 183 ? -11.814 15.107 5.301 1.00 96.00 183 VAL A N 1
ATOM 1571 C CA . VAL A 1 183 ? -11.884 14.346 4.044 1.00 96.00 183 VAL A CA 1
ATOM 1572 C C . VAL A 1 183 ? -13.121 14.760 3.261 1.00 96.00 183 VAL A C 1
ATOM 1574 O O . VAL A 1 183 ? -14.161 15.098 3.835 1.00 96.00 183 VAL A O 1
ATOM 1577 N N . LYS A 1 184 ? -13.032 14.720 1.932 1.00 95.38 184 LYS A N 1
ATOM 1578 C CA . LYS A 1 184 ? -14.144 15.104 1.052 1.00 95.38 184 LYS A CA 1
ATOM 1579 C C . LYS A 1 184 ? -15.174 13.989 0.929 1.00 95.38 184 LYS A C 1
ATOM 1581 O O . LYS A 1 184 ? -16.363 14.264 0.757 1.00 95.38 184 LYS A O 1
ATOM 1586 N N . SER A 1 185 ? -14.737 12.730 0.964 1.00 93.69 185 SER A N 1
ATOM 1587 C CA . SER A 1 185 ? -15.609 11.591 0.703 1.00 93.69 185 SER A CA 1
ATOM 1588 C C . SER A 1 185 ? -15.200 10.316 1.436 1.00 93.69 185 SER A C 1
ATOM 1590 O O . SER A 1 185 ? -14.044 9.927 1.480 1.00 93.69 185 SER A O 1
ATOM 1592 N N . ASP A 1 186 ? -16.207 9.594 1.914 1.00 94.44 186 ASP A N 1
ATOM 1593 C CA . ASP A 1 186 ? -16.142 8.217 2.408 1.00 94.44 186 ASP A CA 1
ATOM 1594 C C . ASP A 1 186 ? -16.598 7.197 1.342 1.00 94.44 186 ASP A C 1
ATOM 1596 O O . ASP A 1 186 ? -16.703 6.000 1.604 1.00 94.44 186 ASP A O 1
ATOM 1600 N N . ALA A 1 187 ? -16.876 7.639 0.110 1.00 95.69 187 ALA A N 1
ATOM 1601 C CA . ALA A 1 187 ? -17.503 6.790 -0.899 1.00 95.69 187 ALA A CA 1
ATOM 1602 C C . ALA A 1 187 ? -16.638 5.587 -1.307 1.00 95.69 187 ALA A C 1
ATOM 1604 O O . ALA A 1 187 ? -17.176 4.513 -1.570 1.00 95.69 187 ALA A O 1
ATOM 1605 N N . GLU A 1 188 ? -15.313 5.733 -1.382 1.00 95.69 188 GLU A N 1
ATOM 1606 C CA . GLU A 1 188 ? -14.436 4.631 -1.801 1.00 95.69 188 GLU A CA 1
ATOM 1607 C C . GLU A 1 188 ? -14.352 3.518 -0.750 1.00 95.69 188 GLU A C 1
ATOM 1609 O O . GLU A 1 188 ? -14.398 2.348 -1.131 1.00 95.69 188 GLU A O 1
ATOM 1614 N N . ILE A 1 189 ? -14.328 3.843 0.550 1.00 97.00 189 ILE A N 1
ATOM 1615 C CA . ILE A 1 189 ? -14.364 2.823 1.609 1.00 97.00 189 ILE A CA 1
ATOM 1616 C C . ILE A 1 189 ? -15.735 2.131 1.672 1.00 97.00 189 ILE A C 1
ATOM 1618 O O . ILE A 1 189 ? -15.798 0.908 1.776 1.00 97.00 189 ILE A O 1
ATOM 1622 N N . GLN A 1 190 ? -16.839 2.858 1.476 1.00 96.88 190 GLN A N 1
ATOM 1623 C CA . GLN A 1 190 ? -18.179 2.252 1.400 1.00 96.88 190 GLN A CA 1
ATOM 1624 C C . GLN A 1 190 ? -18.324 1.315 0.185 1.00 96.88 190 GLN A C 1
ATOM 1626 O O . GLN A 1 190 ? -18.864 0.205 0.273 1.00 96.88 190 GLN A O 1
ATOM 1631 N N . LYS A 1 191 ? -17.777 1.713 -0.970 1.00 96.38 191 LYS A N 1
ATOM 1632 C CA . LYS A 1 191 ? -17.679 0.831 -2.143 1.00 96.38 191 LYS A CA 1
ATOM 1633 C C . LYS A 1 191 ? -16.758 -0.362 -1.889 1.00 96.38 191 LYS A C 1
ATOM 1635 O O . LYS A 1 191 ? -16.989 -1.429 -2.454 1.00 96.38 191 LYS A O 1
ATOM 1640 N N . ALA A 1 192 ? -15.711 -0.199 -1.083 1.00 96.50 192 ALA A N 1
ATOM 1641 C CA . ALA A 1 192 ? -14.820 -1.293 -0.729 1.00 96.50 192 ALA A CA 1
ATOM 1642 C C . ALA A 1 192 ? -15.533 -2.323 0.144 1.00 96.50 192 ALA A C 1
ATOM 1644 O O . ALA A 1 192 ? -15.510 -3.496 -0.208 1.00 96.50 192 ALA A O 1
ATOM 1645 N N . ILE A 1 193 ? -16.251 -1.889 1.183 1.00 97.00 193 ILE A N 1
ATOM 1646 C CA . ILE A 1 193 ? -17.098 -2.754 2.016 1.00 97.00 193 ILE A CA 1
ATOM 1647 C C . ILE A 1 193 ? -18.046 -3.581 1.143 1.00 97.00 193 ILE A C 1
ATOM 1649 O O . ILE A 1 193 ? -17.989 -4.805 1.182 1.00 97.00 193 ILE A O 1
ATOM 1653 N N . SER A 1 194 ? -18.846 -2.934 0.288 1.00 94.75 194 SER A N 1
ATOM 1654 C CA . SER A 1 194 ? -19.838 -3.634 -0.551 1.00 94.75 194 SER A CA 1
ATOM 1655 C C . SER A 1 194 ? -19.239 -4.584 -1.596 1.00 94.75 194 SER A C 1
ATOM 1657 O O . SER A 1 194 ? -19.910 -5.512 -2.045 1.00 94.75 194 SER A O 1
ATOM 1659 N N . ARG A 1 195 ? -17.987 -4.368 -2.020 1.00 95.00 195 ARG A N 1
ATOM 1660 C CA . ARG A 1 195 ? -17.309 -5.246 -2.989 1.00 95.00 195 ARG A CA 1
ATOM 1661 C C . ARG A 1 195 ? -16.518 -6.367 -2.333 1.00 95.00 195 ARG A C 1
ATOM 1663 O O . ARG A 1 195 ? -16.468 -7.460 -2.890 1.00 95.00 195 ARG A O 1
ATOM 1670 N N . ILE A 1 196 ? -15.880 -6.092 -1.202 1.00 96.00 196 ILE A N 1
ATOM 1671 C CA . ILE A 1 196 ? -15.008 -7.035 -0.500 1.00 96.00 196 ILE A CA 1
ATOM 1672 C C . ILE A 1 196 ? -15.846 -7.990 0.350 1.00 96.00 196 ILE A C 1
ATOM 1674 O O . ILE A 1 196 ? -15.573 -9.187 0.344 1.00 96.00 196 ILE A O 1
ATOM 1678 N N . LEU A 1 197 ? -16.866 -7.489 1.049 1.00 95.44 197 LEU A N 1
ATOM 1679 C CA . LEU A 1 197 ? -17.738 -8.293 1.901 1.00 95.44 197 LEU A CA 1
ATOM 1680 C C . LEU A 1 197 ? -18.973 -8.719 1.108 1.00 95.44 197 LEU A C 1
ATOM 1682 O O . LEU A 1 197 ? -19.794 -7.886 0.729 1.00 95.44 197 LEU A O 1
ATOM 1686 N N . GLN A 1 198 ? -19.094 -10.016 0.836 1.00 90.12 198 GLN A N 1
ATOM 1687 C CA . GLN A 1 198 ? -20.257 -10.580 0.156 1.00 90.12 198 GLN A CA 1
ATOM 1688 C C . GLN A 1 198 ? -21.258 -11.155 1.164 1.00 90.12 198 GLN A C 1
ATOM 1690 O O . GLN A 1 198 ? -20.882 -11.655 2.223 1.00 90.12 198 GLN A O 1
ATOM 1695 N N . ASN A 1 199 ? -22.543 -11.143 0.801 1.00 84.94 199 ASN A N 1
ATOM 1696 C CA . ASN A 1 199 ? -23.632 -11.653 1.647 1.00 84.94 199 ASN A CA 1
ATOM 1697 C C . ASN A 1 199 ? -23.508 -13.154 1.977 1.00 84.94 199 ASN A C 1
ATOM 1699 O O . ASN A 1 199 ? -24.170 -13.631 2.893 1.00 84.94 199 ASN A O 1
ATOM 1703 N N . ASP A 1 200 ? -22.673 -13.900 1.247 1.00 84.94 200 ASP A N 1
ATOM 1704 C CA . ASP A 1 200 ? -22.394 -15.320 1.482 1.00 84.94 200 ASP A CA 1
ATOM 1705 C C . ASP A 1 200 ? -21.293 -15.565 2.534 1.00 84.94 200 ASP A C 1
ATOM 1707 O O . ASP A 1 200 ? -20.839 -16.699 2.695 1.00 84.94 200 ASP A O 1
ATOM 1711 N N . GLY A 1 201 ? -20.844 -14.515 3.234 1.00 85.56 201 GLY A N 1
ATOM 1712 C CA . GLY A 1 201 ? -19.806 -14.599 4.262 1.00 85.56 201 GLY A CA 1
ATOM 1713 C C . GLY A 1 201 ? -18.397 -14.784 3.696 1.00 85.56 201 GLY A C 1
ATOM 1714 O O . GLY A 1 201 ? -17.488 -15.182 4.427 1.00 85.56 201 GLY A O 1
ATOM 1715 N N . LYS A 1 202 ? -18.187 -14.528 2.396 1.00 88.19 202 LYS A N 1
ATOM 1716 C CA . LYS A 1 202 ? -16.863 -14.599 1.768 1.00 88.19 202 LYS A CA 1
ATOM 1717 C C . LYS A 1 202 ? -16.237 -13.224 1.587 1.00 88.19 202 LYS A C 1
ATOM 1719 O O . LYS A 1 202 ? -16.901 -12.231 1.293 1.00 88.19 202 LYS A O 1
ATOM 1724 N N . VAL A 1 203 ? -14.909 -13.209 1.695 1.00 91.19 203 VAL A N 1
ATOM 1725 C CA . VAL A 1 203 ? -14.070 -12.049 1.385 1.00 91.19 203 VAL A CA 1
ATOM 1726 C C . VAL A 1 203 ? -13.612 -12.139 -0.069 1.00 91.19 203 VAL A C 1
ATOM 1728 O O . VAL A 1 203 ? -12.841 -13.026 -0.444 1.00 91.19 203 VAL A O 1
ATOM 1731 N N . VAL A 1 204 ? -14.068 -11.207 -0.900 1.00 93.25 204 VAL A N 1
ATOM 1732 C CA . VAL A 1 204 ? -13.667 -11.095 -2.305 1.00 93.25 204 VAL A CA 1
ATOM 1733 C C . VAL A 1 204 ? -12.445 -10.195 -2.434 1.00 93.25 204 VAL A C 1
ATOM 1735 O O . VAL A 1 204 ? -12.413 -9.059 -1.960 1.00 93.25 204 VAL A O 1
ATOM 1738 N N . LYS A 1 205 ? -11.425 -10.699 -3.135 1.00 92.25 205 LYS A N 1
ATOM 1739 C CA . LYS A 1 205 ? -10.223 -9.927 -3.461 1.00 92.25 205 LYS A CA 1
ATOM 1740 C C . LYS A 1 205 ? -10.485 -9.084 -4.705 1.00 92.25 205 LYS A C 1
ATOM 1742 O O . LYS A 1 205 ? -10.693 -9.620 -5.793 1.00 92.25 205 LYS A O 1
ATOM 1747 N N . VAL A 1 206 ? -10.445 -7.766 -4.551 1.00 91.75 206 VAL A N 1
ATOM 1748 C CA . VAL A 1 206 ? -10.510 -6.831 -5.673 1.00 91.75 206 VAL A CA 1
ATOM 1749 C C . VAL A 1 206 ? -9.121 -6.776 -6.312 1.00 91.75 206 VAL A C 1
ATOM 1751 O O . VAL A 1 206 ? -8.141 -6.502 -5.615 1.00 91.75 206 VAL A O 1
ATOM 1754 N N . PRO A 1 207 ? -8.992 -7.061 -7.618 1.00 85.56 207 PRO A N 1
ATOM 1755 C CA . PRO A 1 207 ? -7.690 -7.120 -8.259 1.00 85.56 207 PRO A CA 1
ATOM 1756 C C . PRO A 1 207 ? -7.032 -5.740 -8.292 1.00 85.56 207 PRO A C 1
ATOM 1758 O O . PRO A 1 207 ? -7.666 -4.738 -8.624 1.00 85.56 207 PRO A O 1
ATOM 1761 N N . ILE A 1 208 ? -5.732 -5.718 -8.003 1.00 84.69 208 ILE A N 1
ATOM 1762 C CA . ILE A 1 208 ? -4.882 -4.546 -8.212 1.00 84.69 208 ILE A CA 1
ATOM 1763 C C . ILE A 1 208 ? -4.909 -4.223 -9.716 1.00 84.69 208 ILE A C 1
ATOM 1765 O O . ILE A 1 208 ? -4.656 -5.128 -10.526 1.00 84.69 208 ILE A O 1
ATOM 1769 N N . PRO A 1 209 ? -5.223 -2.978 -10.121 1.00 83.38 209 PRO A N 1
ATOM 1770 C CA . PRO A 1 209 ? -5.189 -2.600 -11.522 1.00 83.38 209 PRO A CA 1
ATOM 1771 C C . PRO A 1 209 ? -3.775 -2.821 -12.076 1.00 83.38 209 PRO A C 1
ATOM 1773 O O . PRO A 1 209 ? -2.788 -2.612 -11.369 1.00 83.38 209 PRO A O 1
ATOM 1776 N N . PRO A 1 210 ? -3.642 -3.258 -13.338 1.00 81.12 210 PRO A N 1
ATOM 1777 C CA . PRO A 1 210 ? -2.327 -3.448 -13.924 1.00 81.12 210 PRO A CA 1
ATOM 1778 C C . PRO A 1 210 ? -1.587 -2.109 -13.953 1.00 81.12 210 PRO A C 1
ATOM 1780 O O . PRO A 1 210 ? -2.130 -1.120 -14.451 1.00 81.12 210 PRO A O 1
ATOM 1783 N N . ALA A 1 211 ? -0.349 -2.106 -13.456 1.00 83.31 211 ALA A N 1
ATOM 1784 C CA . ALA A 1 211 ? 0.526 -0.946 -13.538 1.00 83.31 211 ALA A CA 1
ATOM 1785 C C . ALA A 1 211 ? 0.652 -0.473 -14.992 1.00 83.31 211 ALA A C 1
ATOM 1787 O O . ALA A 1 211 ? 0.789 -1.284 -15.921 1.00 83.31 211 ALA A O 1
ATOM 1788 N N . LYS A 1 212 ? 0.588 0.842 -15.188 1.00 83.31 212 LYS A N 1
ATOM 1789 C CA . LYS A 1 212 ? 0.697 1.501 -16.492 1.00 83.31 212 LYS A CA 1
ATOM 1790 C C . LYS A 1 212 ? 2.108 2.019 -16.750 1.00 83.31 212 LYS A C 1
ATOM 1792 O O . LYS A 1 212 ? 2.436 2.270 -17.908 1.00 83.31 212 LYS A O 1
ATOM 1797 N N . GLY A 1 213 ? 2.934 2.138 -15.713 1.00 84.31 213 GLY A N 1
ATOM 1798 C CA . GLY A 1 213 ? 4.316 2.592 -15.805 1.00 84.31 213 GLY A CA 1
ATOM 1799 C C . GLY A 1 213 ? 4.649 3.779 -14.897 1.00 84.31 213 GLY A C 1
ATOM 1800 O O . GLY A 1 213 ? 5.600 3.692 -14.128 1.00 84.31 213 GLY A O 1
ATOM 1801 N N . PRO A 1 214 ? 3.915 4.897 -14.947 1.00 85.56 214 PRO A N 1
ATOM 1802 C CA . PRO A 1 214 ? 4.338 6.111 -14.252 1.00 85.56 214 PRO A CA 1
ATOM 1803 C C . PRO A 1 214 ? 3.9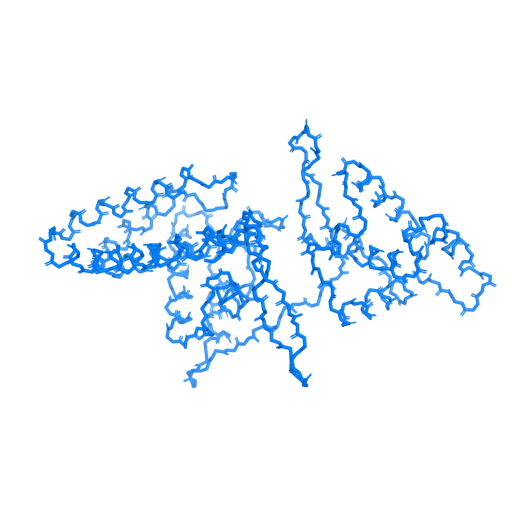47 6.146 -12.765 1.00 85.56 214 PRO A C 1
ATOM 1805 O O . PRO A 1 214 ? 4.272 7.106 -12.074 1.00 85.56 214 PRO A O 1
ATOM 1808 N N . GLU A 1 215 ? 3.254 5.129 -12.248 1.00 85.44 215 GLU A N 1
ATOM 1809 C CA . GLU A 1 215 ? 2.913 5.056 -10.828 1.00 85.44 215 GLU A CA 1
ATOM 1810 C C . GLU A 1 215 ? 4.179 4.890 -9.975 1.00 85.44 215 GLU A C 1
ATOM 1812 O O . GLU A 1 215 ? 5.015 4.032 -10.273 1.00 85.44 215 GLU A O 1
ATOM 1817 N N . ILE A 1 216 ? 4.302 5.702 -8.919 1.00 84.31 216 ILE A N 1
ATOM 1818 C CA . ILE A 1 216 ? 5.403 5.642 -7.949 1.00 84.31 216 ILE A CA 1
ATOM 1819 C C . ILE A 1 216 ? 5.310 4.329 -7.164 1.00 84.31 216 ILE A C 1
ATOM 1821 O O . ILE A 1 216 ? 4.243 3.958 -6.681 1.00 84.31 216 ILE A O 1
ATOM 1825 N N . LEU A 1 217 ? 6.439 3.635 -7.064 1.00 81.06 217 LEU A N 1
ATOM 1826 C CA . LEU A 1 217 ? 6.615 2.379 -6.339 1.00 81.06 217 LEU A CA 1
ATOM 1827 C C . LEU A 1 217 ? 7.437 2.540 -5.062 1.00 81.06 217 LEU A C 1
ATOM 1829 O O . LEU A 1 217 ? 7.233 1.800 -4.108 1.00 81.06 217 LEU A O 1
ATOM 1833 N N . LEU A 1 218 ? 8.419 3.438 -5.083 1.00 80.94 218 LEU A N 1
ATOM 1834 C CA . LEU A 1 218 ? 9.415 3.584 -4.027 1.00 80.94 218 LEU A CA 1
ATOM 1835 C C . LEU A 1 218 ? 9.909 5.027 -4.019 1.00 80.94 218 LEU A C 1
ATOM 1837 O O . LEU A 1 218 ? 10.073 5.609 -5.084 1.00 80.94 218 LEU A O 1
ATOM 1841 N N . VAL A 1 219 ? 10.223 5.583 -2.854 1.00 81.94 219 VAL A N 1
ATOM 1842 C CA . VAL A 1 219 ? 10.946 6.854 -2.742 1.00 81.94 219 VAL A CA 1
ATOM 1843 C C . VAL A 1 219 ? 12.279 6.594 -2.054 1.00 81.94 219 VAL A C 1
ATOM 1845 O O . VAL A 1 219 ? 12.319 6.029 -0.965 1.00 81.94 219 VAL A O 1
ATOM 1848 N N . ALA A 1 220 ? 13.378 6.966 -2.708 1.00 81.88 220 ALA A N 1
ATOM 1849 C CA . ALA A 1 220 ? 14.702 6.958 -2.096 1.00 81.88 220 ALA A CA 1
ATOM 1850 C C . ALA A 1 220 ? 15.041 8.360 -1.590 1.00 81.88 220 ALA A C 1
ATOM 1852 O O . ALA A 1 220 ? 14.698 9.347 -2.236 1.00 81.88 220 ALA A O 1
ATOM 1853 N N . VAL A 1 221 ? 15.760 8.453 -0.477 1.00 78.75 221 VAL A N 1
ATOM 1854 C CA . VAL A 1 221 ? 16.291 9.728 0.017 1.00 78.75 221 VAL A CA 1
ATOM 1855 C C . VAL A 1 221 ? 17.742 9.848 -0.431 1.00 78.75 221 VAL A C 1
ATOM 1857 O O . VAL A 1 221 ? 18.548 8.950 -0.179 1.00 78.75 221 VAL A O 1
ATOM 1860 N N . ALA A 1 222 ? 18.079 10.937 -1.124 1.00 80.38 222 ALA A N 1
ATOM 1861 C CA . ALA A 1 222 ? 19.445 11.158 -1.579 1.00 80.38 222 ALA A CA 1
ATOM 1862 C C . ALA A 1 222 ? 20.400 11.303 -0.375 1.00 80.38 222 ALA A C 1
ATOM 1864 O O . ALA A 1 222 ? 20.133 12.118 0.516 1.00 80.38 222 ALA A O 1
ATOM 1865 N N . PRO A 1 223 ? 21.523 10.559 -0.332 1.00 78.12 223 PRO A N 1
ATOM 1866 C CA . PRO A 1 223 ? 22.424 10.550 0.818 1.00 78.12 223 PRO A CA 1
ATOM 1867 C C . PRO A 1 223 ? 22.919 11.947 1.201 1.00 78.12 223 PRO A C 1
ATOM 1869 O O . PRO A 1 223 ? 23.449 12.673 0.362 1.00 78.12 223 PRO A O 1
ATOM 1872 N N . GLY A 1 224 ? 22.788 12.306 2.481 1.00 78.19 224 GLY A N 1
ATOM 1873 C CA . GLY A 1 224 ? 23.204 13.618 2.988 1.00 78.19 224 GLY A CA 1
ATOM 1874 C C . GLY A 1 224 ? 22.250 14.766 2.639 1.00 78.19 224 GLY A C 1
ATOM 1875 O O . GLY A 1 224 ? 22.615 15.926 2.801 1.00 78.19 224 GLY A O 1
ATOM 1876 N N . SER A 1 225 ? 21.039 14.463 2.167 1.00 77.69 225 SER A N 1
ATOM 1877 C CA . SER A 1 225 ? 19.992 15.448 1.897 1.00 77.69 225 SER A CA 1
ATOM 1878 C C . SER A 1 225 ? 18.621 14.916 2.320 1.00 77.69 225 SER A C 1
ATOM 1880 O O . SER A 1 225 ? 18.437 13.709 2.432 1.00 77.69 225 SER A O 1
ATOM 1882 N N . ASN A 1 226 ? 17.639 15.805 2.462 1.00 76.88 226 ASN A N 1
ATOM 1883 C CA . ASN A 1 226 ? 16.227 15.424 2.613 1.00 76.88 226 ASN A CA 1
ATOM 1884 C C . ASN A 1 226 ? 15.510 15.348 1.254 1.00 76.88 226 ASN A C 1
ATOM 1886 O O . ASN A 1 226 ? 14.289 15.459 1.183 1.00 76.88 226 ASN A O 1
ATOM 1890 N N . LYS A 1 227 ? 16.261 15.237 0.149 1.00 83.62 227 LYS A N 1
ATOM 1891 C CA . LYS A 1 227 ? 15.671 15.201 -1.186 1.00 83.62 227 LYS A CA 1
ATOM 1892 C C . LYS A 1 227 ? 15.125 13.807 -1.471 1.00 83.62 227 LYS A C 1
ATOM 1894 O O . LYS A 1 227 ? 15.878 12.839 -1.573 1.00 83.62 227 LYS A O 1
ATOM 1899 N N . GLU A 1 228 ? 13.816 13.746 -1.655 1.00 83.44 228 GLU A N 1
ATOM 1900 C CA . GLU A 1 228 ? 13.089 12.553 -2.067 1.00 83.44 228 GLU A CA 1
ATOM 1901 C C . GLU A 1 228 ? 13.179 12.336 -3.584 1.00 83.44 228 GLU A C 1
ATOM 1903 O O . GLU A 1 228 ? 12.972 13.246 -4.389 1.00 83.44 228 GLU A O 1
ATOM 1908 N N . ILE A 1 229 ? 13.501 11.105 -3.980 1.00 86.62 229 ILE A N 1
ATOM 1909 C CA . ILE A 1 229 ? 13.670 10.673 -5.366 1.00 86.62 229 ILE A CA 1
ATOM 1910 C C . ILE A 1 229 ? 12.700 9.508 -5.628 1.00 86.62 229 ILE A C 1
ATOM 1912 O O . ILE A 1 229 ? 12.993 8.364 -5.265 1.00 86.62 229 ILE A O 1
ATOM 1916 N N . PRO A 1 230 ? 11.537 9.770 -6.254 1.00 88.94 230 PRO A N 1
ATOM 1917 C CA . PRO A 1 230 ? 10.490 8.768 -6.435 1.00 88.94 230 PRO A CA 1
ATOM 1918 C C . PRO A 1 230 ? 10.775 7.869 -7.634 1.00 88.94 230 PRO A C 1
ATOM 1920 O O . PRO A 1 230 ? 10.823 8.361 -8.750 1.00 88.94 230 PRO A O 1
ATOM 1923 N N . PHE A 1 231 ? 10.910 6.561 -7.452 1.00 89.94 231 PHE A N 1
ATOM 1924 C CA . PHE A 1 231 ? 11.002 5.536 -8.494 1.00 89.94 231 PHE A CA 1
ATOM 1925 C C . PHE A 1 231 ? 9.622 5.005 -8.899 1.00 89.94 231 PHE A C 1
ATOM 1927 O O . PHE A 1 231 ? 8.776 4.741 -8.052 1.00 89.94 231 PHE A O 1
ATOM 1934 N N . THR A 1 232 ? 9.409 4.817 -10.200 1.00 91.62 232 THR A N 1
ATOM 1935 C CA . THR A 1 232 ? 8.136 4.403 -10.814 1.00 91.62 232 THR A CA 1
ATOM 1936 C C . THR A 1 232 ? 8.164 2.957 -11.323 1.00 91.62 232 THR A C 1
ATOM 1938 O O . THR A 1 232 ? 9.224 2.330 -11.399 1.00 91.62 232 THR A O 1
ATOM 1941 N N . ASN A 1 233 ? 7.016 2.421 -11.751 1.00 90.88 233 ASN A N 1
ATOM 1942 C CA . ASN A 1 233 ? 6.960 1.126 -12.448 1.00 90.88 233 ASN A CA 1
ATOM 1943 C C . ASN A 1 233 ? 7.809 1.100 -13.733 1.00 90.88 233 ASN A C 1
ATOM 1945 O O . ASN A 1 233 ? 8.436 0.085 -14.028 1.00 90.88 233 ASN A O 1
ATOM 1949 N N . ASN A 1 234 ? 7.893 2.207 -14.475 1.00 93.81 234 ASN A N 1
ATOM 1950 C CA . ASN A 1 234 ? 8.764 2.332 -15.644 1.00 93.81 234 ASN A CA 1
ATOM 1951 C C . ASN A 1 234 ? 10.240 2.192 -15.252 1.00 93.81 234 ASN A C 1
ATOM 1953 O O . ASN A 1 234 ? 11.005 1.545 -15.971 1.00 93.81 234 ASN A O 1
ATOM 1957 N N . ASP A 1 235 ? 10.642 2.769 -14.115 1.00 94.56 235 ASP A N 1
ATOM 1958 C CA . ASP A 1 235 ? 12.006 2.636 -13.589 1.00 94.56 235 ASP A CA 1
ATOM 1959 C C . ASP A 1 235 ? 12.303 1.191 -13.209 1.00 94.56 235 ASP A C 1
ATOM 1961 O O . ASP A 1 235 ? 13.349 0.649 -13.565 1.00 94.56 235 ASP A O 1
ATOM 1965 N N . PHE A 1 236 ? 11.349 0.546 -12.541 1.00 93.75 236 PHE A N 1
ATOM 1966 C CA . PHE A 1 236 ? 11.466 -0.845 -12.138 1.00 93.75 236 PHE A CA 1
ATOM 1967 C C . PHE A 1 236 ? 11.562 -1.793 -13.340 1.00 93.75 236 PHE A C 1
ATOM 1969 O O . PHE A 1 236 ? 12.474 -2.617 -13.403 1.00 93.75 236 PHE A O 1
ATOM 1976 N N . TRP A 1 237 ? 10.698 -1.645 -14.347 1.00 95.25 237 TRP A N 1
ATOM 1977 C CA . TRP A 1 237 ? 10.776 -2.438 -15.577 1.00 95.25 237 TRP A CA 1
ATOM 1978 C C . TRP A 1 237 ? 12.068 -2.193 -16.351 1.00 95.25 237 TRP A C 1
ATOM 1980 O O . TRP A 1 237 ? 12.664 -3.140 -16.866 1.00 95.25 237 TRP A O 1
ATOM 1990 N N . SER A 1 238 ? 12.531 -0.943 -16.397 1.00 95.75 238 SER A N 1
ATOM 1991 C CA . SER A 1 238 ? 13.821 -0.598 -16.995 1.00 95.75 238 SER A CA 1
ATOM 1992 C C . SER A 1 238 ? 14.970 -1.286 -16.258 1.00 95.75 238 SER A C 1
ATOM 1994 O O . SER A 1 238 ? 15.816 -1.905 -16.902 1.00 95.75 238 SER A O 1
ATOM 1996 N N . ALA A 1 239 ? 14.964 -1.266 -14.922 1.00 95.31 239 ALA A N 1
ATOM 1997 C CA . ALA A 1 239 ? 15.963 -1.942 -14.100 1.00 95.31 239 ALA A CA 1
ATOM 1998 C C . ALA A 1 239 ? 15.970 -3.462 -14.323 1.00 95.31 239 ALA A C 1
ATOM 2000 O O . ALA A 1 239 ? 17.044 -4.044 -14.457 1.00 95.31 239 ALA A O 1
ATOM 2001 N N . ILE A 1 240 ? 14.797 -4.100 -14.449 1.00 95.12 240 ILE A N 1
ATOM 2002 C CA . ILE A 1 240 ? 14.689 -5.532 -14.783 1.00 95.12 240 ILE A CA 1
ATOM 2003 C C . ILE A 1 240 ? 15.382 -5.829 -16.115 1.00 95.12 240 ILE A C 1
ATOM 2005 O O . ILE A 1 240 ? 16.177 -6.765 -16.207 1.00 95.12 240 ILE A O 1
ATOM 2009 N N . VAL A 1 241 ? 15.079 -5.052 -17.157 1.00 95.00 241 VAL A N 1
ATOM 2010 C CA . VAL A 1 241 ? 15.634 -5.282 -18.498 1.00 95.00 241 VAL A CA 1
ATOM 2011 C C . VAL A 1 241 ? 17.138 -5.039 -18.511 1.00 95.00 241 VAL A C 1
ATOM 2013 O O . VAL A 1 241 ? 17.881 -5.882 -19.009 1.00 95.00 241 VAL A O 1
ATOM 2016 N N . ILE A 1 242 ? 17.597 -3.935 -17.924 1.00 95.00 242 ILE A N 1
ATOM 2017 C CA . ILE A 1 242 ? 19.020 -3.596 -17.829 1.00 95.00 242 ILE A CA 1
ATOM 2018 C C . ILE A 1 242 ? 19.794 -4.689 -17.090 1.00 95.00 242 ILE A C 1
ATOM 2020 O O . ILE A 1 242 ? 20.836 -5.137 -17.566 1.00 95.00 242 ILE A O 1
ATOM 2024 N N . TYR A 1 243 ? 19.271 -5.160 -15.961 1.00 93.81 243 TYR A N 1
ATOM 2025 C CA . TYR A 1 243 ? 19.920 -6.196 -15.170 1.00 93.81 243 TYR A CA 1
ATOM 2026 C C . TYR A 1 243 ? 19.954 -7.540 -15.913 1.00 93.81 243 TYR A C 1
ATOM 2028 O O . TYR A 1 243 ? 21.016 -8.128 -16.089 1.00 93.81 243 TYR A O 1
ATOM 2036 N N . LEU A 1 244 ? 18.808 -8.012 -16.420 1.00 92.19 244 LEU A N 1
ATOM 2037 C CA . LEU A 1 244 ? 18.690 -9.368 -16.973 1.00 92.19 244 LEU A CA 1
ATOM 2038 C C . LEU A 1 244 ? 19.161 -9.516 -18.423 1.00 92.19 244 LEU A C 1
ATOM 2040 O O . LEU A 1 244 ? 19.557 -10.611 -18.819 1.00 92.19 244 LEU A O 1
ATOM 2044 N N . LYS A 1 245 ? 19.044 -8.471 -19.250 1.00 91.69 245 LYS A N 1
ATOM 2045 C CA . LYS A 1 245 ? 19.410 -8.527 -20.678 1.00 91.69 245 LYS A CA 1
ATOM 2046 C C . LYS A 1 245 ? 20.758 -7.897 -20.973 1.00 91.69 245 LYS A C 1
ATOM 2048 O O . LYS A 1 245 ? 21.399 -8.312 -21.931 1.00 91.69 245 LYS A O 1
ATOM 2053 N N . TYR A 1 246 ? 21.177 -6.938 -20.153 1.00 91.88 246 TYR A N 1
ATOM 2054 C CA . TYR A 1 246 ? 22.370 -6.140 -20.413 1.00 91.88 246 TYR A CA 1
ATOM 2055 C C . TYR A 1 246 ? 23.410 -6.218 -19.292 1.00 91.88 246 TYR A C 1
ATOM 2057 O O . TYR A 1 246 ? 24.457 -5.598 -19.425 1.00 91.88 246 TYR A O 1
ATOM 2065 N N . ASN A 1 247 ? 23.165 -6.980 -18.217 1.00 90.12 247 ASN A N 1
ATOM 2066 C CA . ASN A 1 247 ? 24.077 -7.113 -17.075 1.00 90.12 247 ASN A CA 1
ATOM 2067 C C . ASN A 1 247 ? 24.532 -5.747 -16.520 1.00 90.12 247 ASN A C 1
ATOM 2069 O O . ASN A 1 247 ? 25.720 -5.494 -16.347 1.00 90.12 247 ASN A O 1
ATOM 2073 N N . GLU A 1 248 ? 23.576 -4.830 -16.343 1.00 88.88 248 GLU A N 1
ATOM 2074 C CA . GLU A 1 248 ? 23.815 -3.439 -15.921 1.00 88.88 248 GLU A CA 1
ATOM 2075 C C . GLU A 1 248 ? 24.656 -2.581 -16.890 1.00 88.88 248 GLU A C 1
ATOM 2077 O O . GLU A 1 248 ? 25.030 -1.451 -16.574 1.00 88.88 248 GLU A O 1
ATOM 2082 N N . ASN A 1 249 ? 24.894 -3.051 -18.120 1.00 92.19 249 ASN A N 1
ATOM 2083 C CA . ASN A 1 249 ? 25.590 -2.277 -19.140 1.00 92.19 249 ASN A CA 1
ATOM 2084 C C . ASN A 1 249 ? 24.665 -1.237 -19.794 1.00 92.19 249 ASN A C 1
ATOM 2086 O O . ASN A 1 249 ? 24.000 -1.487 -20.805 1.00 92.19 249 ASN A O 1
ATOM 2090 N N . TRP A 1 250 ? 24.673 -0.032 -19.224 1.00 93.56 250 TRP A N 1
ATOM 2091 C CA . TRP A 1 250 ? 23.939 1.127 -19.734 1.00 93.56 250 TRP A CA 1
ATOM 2092 C C . TRP A 1 250 ? 24.294 1.494 -21.178 1.00 93.56 250 TRP A C 1
ATOM 2094 O O . TRP A 1 250 ? 23.419 1.918 -21.924 1.00 93.56 250 TRP A O 1
ATOM 2104 N N . GLN A 1 251 ? 25.550 1.335 -21.600 1.00 93.94 251 GLN A N 1
ATOM 2105 C CA . GLN A 1 251 ? 25.941 1.692 -22.967 1.00 93.94 251 GLN A CA 1
ATOM 2106 C C . GLN A 1 251 ? 25.360 0.715 -23.987 1.00 93.94 251 GLN A C 1
ATOM 2108 O O . GLN A 1 251 ? 24.879 1.135 -25.038 1.00 93.94 251 GLN A O 1
ATOM 2113 N N . SER A 1 252 ? 25.333 -0.578 -23.662 1.00 91.62 252 SER A N 1
ATOM 2114 C CA . SER A 1 252 ? 24.768 -1.598 -24.546 1.00 91.62 252 SER A CA 1
ATOM 2115 C C . SER A 1 252 ? 23.273 -1.398 -24.789 1.00 91.62 252 SER A C 1
ATOM 2117 O O . SER A 1 252 ? 22.847 -1.428 -25.939 1.00 91.62 252 SER A O 1
ATOM 2119 N N . ILE A 1 253 ? 22.477 -1.129 -23.746 1.00 92.69 253 ILE A N 1
ATOM 2120 C CA . ILE A 1 253 ? 21.032 -0.904 -23.923 1.00 92.69 253 ILE A CA 1
ATOM 2121 C C . ILE A 1 253 ? 20.735 0.384 -24.705 1.00 92.69 253 ILE A C 1
ATOM 2123 O O . ILE A 1 253 ? 19.806 0.416 -25.510 1.00 92.69 253 ILE A O 1
ATOM 2127 N N . ILE A 1 254 ? 21.535 1.438 -24.513 1.00 92.69 254 ILE A N 1
ATOM 2128 C CA . ILE A 1 254 ? 21.392 2.692 -25.263 1.00 92.69 254 ILE A CA 1
ATOM 2129 C C . ILE A 1 254 ? 21.777 2.484 -26.732 1.00 92.69 254 ILE A C 1
ATOM 2131 O O . ILE A 1 254 ? 21.049 2.935 -27.613 1.00 92.69 254 ILE A O 1
ATOM 2135 N N . SER A 1 255 ? 22.858 1.745 -27.002 1.00 89.31 255 SER A N 1
ATOM 2136 C CA . SER A 1 255 ? 23.269 1.406 -28.368 1.00 89.31 255 SER A CA 1
ATOM 2137 C C . SER A 1 255 ? 22.218 0.558 -29.089 1.00 89.31 255 SER A C 1
ATOM 2139 O O . SER A 1 255 ? 21.927 0.813 -30.255 1.00 89.31 255 SER A O 1
ATOM 2141 N N . ASP A 1 256 ? 21.589 -0.398 -28.402 1.00 87.94 256 ASP A N 1
ATOM 2142 C CA . ASP A 1 256 ? 20.492 -1.193 -28.966 1.00 87.94 256 ASP A CA 1
ATOM 2143 C C . ASP A 1 256 ? 19.267 -0.335 -29.316 1.00 87.94 256 ASP A C 1
ATOM 2145 O O . ASP A 1 256 ? 18.639 -0.551 -30.353 1.00 87.94 256 ASP A O 1
ATOM 2149 N N . LEU A 1 257 ? 18.944 0.667 -28.492 1.00 89.50 257 LEU A N 1
ATOM 2150 C CA . LEU A 1 257 ? 17.868 1.619 -28.783 1.00 89.50 257 LEU A CA 1
ATOM 2151 C C . LEU A 1 257 ? 18.199 2.525 -29.980 1.00 89.50 257 LEU A C 1
ATOM 2153 O O . LEU A 1 257 ? 17.291 2.883 -30.727 1.00 89.50 257 LEU A O 1
ATOM 2157 N N . ASP A 1 258 ? 19.476 2.854 -30.195 1.00 85.62 258 ASP A N 1
ATOM 2158 C CA . ASP A 1 258 ? 19.932 3.610 -31.371 1.00 85.62 258 ASP A CA 1
ATOM 2159 C C . ASP A 1 258 ? 19.890 2.774 -32.658 1.00 85.62 258 ASP A C 1
ATOM 2161 O O . ASP A 1 258 ? 19.509 3.278 -33.714 1.00 85.62 258 ASP A O 1
ATOM 2165 N N . ARG A 1 259 ? 20.211 1.477 -32.568 1.00 77.31 259 ARG A N 1
ATOM 2166 C CA . ARG A 1 259 ? 20.176 0.521 -33.693 1.00 77.31 259 ARG A CA 1
ATOM 2167 C C . ARG A 1 259 ? 18.767 0.079 -34.092 1.00 77.31 259 ARG A C 1
ATOM 2169 O O . ARG A 1 259 ? 18.612 -0.618 -35.093 1.00 77.31 259 ARG A O 1
ATOM 2176 N N . GLY A 1 260 ? 17.741 0.459 -33.328 1.00 56.84 260 GLY A N 1
ATOM 2177 C CA . GLY A 1 260 ? 16.357 -0.009 -33.461 1.00 56.84 260 GLY A CA 1
ATOM 2178 C C . GLY A 1 260 ? 15.668 0.253 -34.809 1.00 56.84 260 GLY A C 1
ATOM 2179 O O . GLY A 1 260 ? 14.537 -0.194 -34.972 1.00 56.84 260 GLY A O 1
ATOM 2180 N N . LYS A 1 261 ? 16.321 0.934 -35.764 1.00 51.09 261 LYS A N 1
ATOM 2181 C CA . LYS A 1 261 ? 15.856 1.084 -37.155 1.00 51.09 261 LYS A CA 1
ATOM 2182 C C . LYS A 1 261 ? 16.438 0.057 -38.141 1.00 51.09 261 LYS A C 1
ATOM 2184 O O . LYS A 1 261 ? 15.789 -0.213 -39.143 1.00 51.09 261 LYS A O 1
ATOM 2189 N N . ASP A 1 262 ? 17.596 -0.542 -37.851 1.00 51.75 262 ASP A N 1
ATOM 2190 C CA . ASP A 1 262 ? 18.368 -1.334 -38.831 1.00 51.75 262 ASP A CA 1
ATOM 2191 C C . ASP A 1 262 ? 18.300 -2.854 -38.610 1.00 51.75 262 ASP A C 1
ATOM 2193 O O . ASP A 1 262 ? 18.872 -3.636 -39.367 1.00 51.75 262 ASP A O 1
ATOM 2197 N N . SER A 1 263 ? 17.596 -3.315 -37.575 1.00 50.72 263 SER A N 1
ATOM 2198 C CA . SER A 1 263 ? 17.446 -4.743 -37.281 1.00 50.72 263 SER A CA 1
ATOM 2199 C C . SER A 1 263 ? 15.973 -5.103 -37.105 1.00 50.72 263 SER A C 1
ATOM 2201 O O . SER A 1 263 ? 15.204 -4.304 -36.582 1.00 50.72 263 SER A O 1
ATOM 2203 N N . ASN A 1 264 ? 15.577 -6.323 -37.491 1.00 53.34 264 ASN A N 1
ATOM 2204 C CA . ASN A 1 264 ? 14.223 -6.910 -37.366 1.00 53.34 264 ASN A CA 1
ATOM 2205 C C . ASN A 1 264 ? 13.679 -7.012 -35.910 1.00 53.34 264 ASN A C 1
ATOM 2207 O O . ASN A 1 264 ? 12.840 -7.857 -35.593 1.00 53.34 264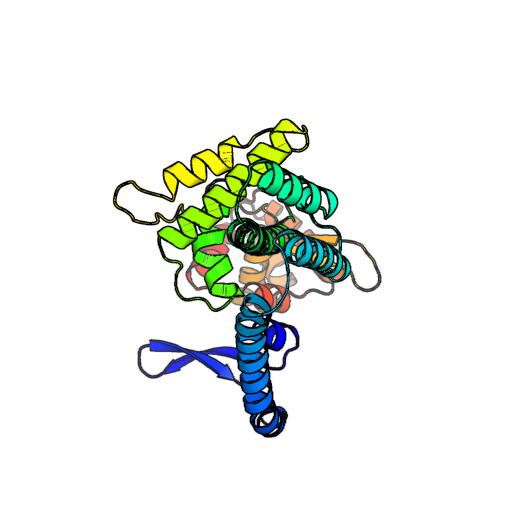 ASN A O 1
ATOM 2211 N N . ARG A 1 265 ? 14.181 -6.191 -34.986 1.00 62.25 265 ARG A N 1
ATOM 2212 C CA . ARG A 1 265 ? 13.793 -6.057 -33.582 1.00 62.25 265 ARG A CA 1
ATOM 2213 C C . ARG A 1 265 ? 13.479 -4.591 -33.280 1.00 62.25 265 ARG A C 1
ATOM 2215 O O . ARG A 1 265 ? 14.090 -3.998 -32.395 1.00 62.25 265 ARG A O 1
ATOM 2222 N N . GLU A 1 266 ? 12.538 -4.013 -34.020 1.00 76.25 266 GLU A N 1
ATOM 2223 C CA . GLU A 1 266 ? 12.097 -2.639 -33.784 1.00 76.25 266 GLU A CA 1
ATOM 2224 C C . GLU A 1 266 ? 11.561 -2.503 -32.348 1.00 76.25 266 GLU A C 1
ATOM 2226 O O . GLU A 1 266 ? 10.589 -3.155 -31.950 1.00 76.25 266 GLU A O 1
ATOM 2231 N N . ILE A 1 267 ? 12.240 -1.685 -31.541 1.00 87.12 267 ILE A N 1
ATOM 2232 C CA . ILE A 1 267 ? 11.805 -1.354 -30.186 1.00 87.12 267 ILE A CA 1
ATOM 2233 C C . ILE A 1 267 ? 10.804 -0.208 -30.294 1.00 87.12 267 ILE A C 1
ATOM 2235 O O . ILE A 1 267 ? 11.155 0.911 -30.671 1.00 87.12 267 ILE A O 1
ATOM 2239 N N . VAL A 1 268 ? 9.557 -0.464 -29.902 1.00 88.12 268 VAL A N 1
ATOM 2240 C CA . VAL A 1 268 ? 8.521 0.577 -29.870 1.00 88.12 268 VAL A CA 1
ATOM 2241 C C . VAL A 1 268 ? 8.977 1.730 -28.968 1.00 88.12 268 VAL A C 1
ATOM 2243 O O . VAL A 1 268 ? 9.413 1.493 -27.842 1.00 88.12 268 VAL A O 1
ATOM 2246 N N . ASP A 1 269 ? 8.844 2.978 -29.426 1.00 90.06 269 ASP A N 1
ATOM 2247 C CA . ASP A 1 269 ? 9.262 4.187 -28.695 1.00 90.06 269 ASP A CA 1
ATOM 2248 C C . ASP A 1 269 ? 10.761 4.219 -28.313 1.00 90.06 269 ASP A C 1
ATOM 2250 O O . ASP A 1 269 ? 11.127 4.797 -27.285 1.00 90.06 269 ASP A O 1
ATOM 2254 N N . ALA A 1 270 ? 11.645 3.633 -29.133 1.00 90.56 270 ALA A N 1
ATOM 2255 C CA . ALA A 1 270 ? 13.081 3.534 -28.843 1.00 90.56 270 ALA A CA 1
ATOM 2256 C C . ALA A 1 270 ? 13.722 4.868 -28.410 1.00 90.56 270 ALA A C 1
ATOM 2258 O O . ALA A 1 270 ? 14.374 4.931 -27.369 1.00 90.56 270 ALA A O 1
ATOM 2259 N N . LEU A 1 271 ? 13.463 5.959 -29.144 1.00 90.50 271 LEU A N 1
ATOM 2260 C CA . LEU A 1 271 ? 14.000 7.287 -28.820 1.00 90.50 271 LEU A CA 1
ATOM 2261 C C . LEU A 1 271 ? 13.526 7.792 -27.447 1.00 90.50 271 LEU A C 1
ATOM 2263 O O . LEU A 1 271 ? 14.323 8.291 -26.655 1.00 90.50 271 LEU A O 1
ATOM 2267 N N . ARG A 1 272 ? 12.232 7.638 -27.139 1.00 91.81 272 ARG A N 1
ATOM 2268 C CA . ARG A 1 272 ? 11.669 8.069 -25.849 1.00 91.81 272 ARG A CA 1
ATOM 2269 C C . ARG A 1 272 ? 12.222 7.230 -24.702 1.00 91.81 272 ARG A C 1
ATOM 2271 O O . ARG A 1 272 ? 12.583 7.784 -23.669 1.00 91.81 272 ARG A O 1
ATOM 2278 N N . LYS A 1 273 ? 12.351 5.915 -24.894 1.00 93.94 273 LYS A N 1
ATOM 2279 C CA . LYS A 1 273 ? 12.975 5.013 -23.916 1.00 93.94 273 LYS A CA 1
ATOM 2280 C C . LYS A 1 273 ? 14.452 5.320 -23.715 1.00 93.94 273 LYS A C 1
ATOM 2282 O O . LYS A 1 273 ? 14.905 5.286 -22.581 1.00 93.94 273 LYS A O 1
ATOM 2287 N N . LYS A 1 274 ? 15.187 5.697 -24.763 1.00 94.06 274 LYS A N 1
ATOM 2288 C CA . LYS A 1 274 ? 16.581 6.147 -24.646 1.00 94.06 274 LYS A CA 1
ATOM 2289 C C . LYS A 1 274 ? 16.688 7.373 -23.742 1.00 94.06 274 LYS A C 1
ATOM 2291 O O . LYS A 1 274 ? 17.448 7.350 -22.778 1.00 94.06 274 LYS A O 1
ATOM 2296 N N . ILE A 1 275 ? 15.895 8.411 -24.016 1.00 93.44 275 ILE A N 1
ATOM 2297 C CA . ILE A 1 275 ? 15.855 9.629 -23.188 1.00 93.44 275 ILE A CA 1
ATOM 2298 C C . ILE A 1 275 ? 15.489 9.275 -21.740 1.00 93.44 275 ILE A C 1
ATOM 2300 O O . ILE A 1 275 ? 16.140 9.733 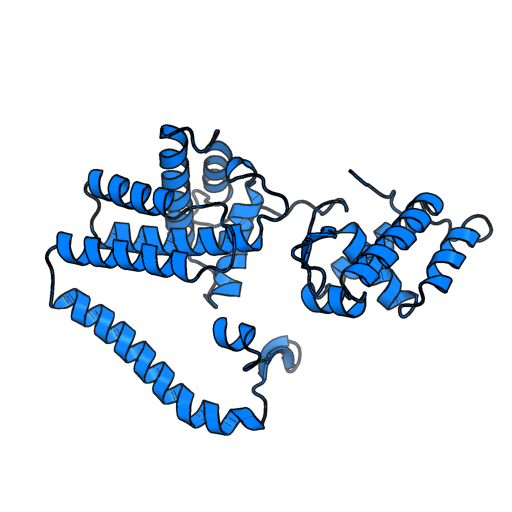-20.801 1.00 93.44 275 ILE A O 1
ATOM 2304 N N . TYR A 1 276 ? 14.496 8.404 -21.562 1.00 94.69 276 TYR A N 1
ATOM 2305 C CA . TYR A 1 276 ? 14.065 7.938 -20.250 1.00 94.69 276 TYR A CA 1
ATOM 2306 C C . TYR A 1 276 ? 15.173 7.202 -19.486 1.00 94.69 276 TYR A C 1
ATOM 2308 O O . TYR A 1 276 ? 15.408 7.499 -18.320 1.00 94.69 276 TYR A O 1
ATOM 2316 N N . LEU A 1 277 ? 15.895 6.283 -20.132 1.00 95.06 277 LEU A N 1
ATOM 2317 C CA . LEU A 1 277 ? 16.995 5.542 -19.510 1.00 95.06 277 LEU A CA 1
ATOM 2318 C C . LEU A 1 277 ? 18.159 6.452 -19.106 1.00 95.06 277 LEU A C 1
ATOM 2320 O O . LEU A 1 277 ? 18.762 6.230 -18.060 1.00 95.06 277 LEU A O 1
ATOM 2324 N N . ILE A 1 278 ? 18.454 7.492 -19.893 1.00 95.25 278 ILE A N 1
ATOM 2325 C CA . ILE A 1 278 ? 19.454 8.508 -19.528 1.00 95.25 278 ILE A CA 1
ATOM 2326 C C . ILE A 1 278 ? 19.016 9.241 -18.252 1.00 95.25 278 ILE A C 1
ATOM 2328 O O . ILE A 1 278 ? 19.820 9.432 -17.339 1.00 95.25 278 ILE A O 1
ATOM 2332 N N . HIS A 1 279 ? 17.735 9.609 -18.157 1.00 94.06 279 HIS A N 1
ATOM 2333 C CA . HIS A 1 279 ? 17.192 10.242 -16.957 1.00 94.06 279 HIS A CA 1
ATOM 2334 C C . HIS A 1 279 ? 17.209 9.299 -15.744 1.00 94.06 279 HIS A C 1
ATOM 2336 O O . HIS A 1 279 ? 17.655 9.694 -14.667 1.00 94.06 279 HIS A O 1
ATOM 2342 N N . LEU A 1 280 ? 16.797 8.040 -15.925 1.00 95.00 280 LEU A N 1
ATOM 2343 C CA . LEU A 1 280 ? 16.838 7.013 -14.884 1.00 95.00 280 LEU A CA 1
ATOM 2344 C C . LEU A 1 280 ? 18.261 6.786 -14.367 1.00 95.00 280 LEU A C 1
ATOM 2346 O O . LEU A 1 280 ? 18.460 6.685 -13.160 1.00 95.00 280 LEU A O 1
ATOM 2350 N N . ARG A 1 281 ? 19.258 6.756 -15.255 1.00 95.81 281 ARG A N 1
ATOM 2351 C CA . ARG A 1 281 ? 20.660 6.629 -14.855 1.00 95.81 281 ARG A CA 1
ATOM 2352 C C . ARG A 1 281 ? 21.089 7.781 -13.945 1.00 95.81 281 ARG A C 1
ATOM 2354 O O . ARG A 1 281 ? 21.601 7.526 -12.861 1.00 95.81 281 ARG A O 1
ATOM 2361 N N . LYS A 1 282 ? 20.809 9.030 -14.332 1.00 94.44 282 LYS A N 1
ATOM 2362 C CA . LYS A 1 282 ? 21.121 10.212 -13.508 1.00 94.44 282 LYS A CA 1
ATOM 2363 C C . LYS A 1 282 ? 20.425 10.151 -12.143 1.00 94.44 282 LYS A C 1
ATOM 2365 O O . LYS A 1 282 ? 21.024 10.453 -11.118 1.00 94.44 282 LYS A O 1
ATOM 2370 N N . LYS A 1 283 ? 19.163 9.723 -12.131 1.00 93.25 283 LYS A N 1
ATOM 2371 C CA . LYS A 1 283 ? 18.354 9.538 -10.920 1.00 93.25 283 LYS A CA 1
ATOM 2372 C C . LYS A 1 283 ? 18.932 8.470 -9.980 1.00 93.25 283 LYS A C 1
ATOM 2374 O O . LYS A 1 283 ? 18.950 8.657 -8.764 1.00 93.25 283 LYS A O 1
ATOM 2379 N N . MET A 1 284 ? 19.416 7.361 -10.535 1.00 92.88 284 MET A N 1
ATOM 2380 C CA . MET A 1 284 ? 20.100 6.289 -9.803 1.00 92.88 284 MET A CA 1
ATOM 2381 C C . MET A 1 284 ? 21.453 6.745 -9.239 1.00 92.88 284 MET A C 1
ATOM 2383 O O . MET A 1 284 ? 21.766 6.452 -8.088 1.00 92.88 284 MET A O 1
ATOM 2387 N N . GLU A 1 285 ? 22.219 7.523 -10.006 1.00 92.38 285 GLU A N 1
ATOM 2388 C CA . GLU A 1 285 ? 23.483 8.125 -9.560 1.00 92.38 285 GLU A CA 1
ATOM 2389 C C . GLU A 1 285 ? 23.259 9.102 -8.390 1.00 92.38 285 GLU A C 1
ATOM 2391 O O . GLU A 1 285 ? 23.967 9.037 -7.386 1.00 92.38 285 GLU A O 1
ATOM 2396 N N . GLU A 1 286 ? 22.228 9.949 -8.469 1.00 90.50 286 GLU A N 1
ATOM 2397 C CA . GLU A 1 286 ? 21.882 10.919 -7.421 1.00 90.50 286 GLU A CA 1
ATOM 2398 C C . GLU A 1 286 ? 21.435 10.251 -6.108 1.00 90.50 286 GLU A C 1
ATOM 2400 O O . GLU A 1 286 ? 21.828 10.668 -5.020 1.00 90.50 286 GLU A O 1
ATOM 2405 N N . SER A 1 287 ? 20.645 9.181 -6.204 1.00 88.94 287 SER A N 1
ATOM 2406 C CA . SER A 1 287 ? 20.157 8.420 -5.043 1.00 88.94 287 SER A CA 1
ATOM 2407 C C . SER A 1 287 ? 21.148 7.368 -4.531 1.00 88.94 287 SER A C 1
ATOM 2409 O O . SER A 1 287 ? 20.906 6.763 -3.490 1.00 88.94 287 SER A O 1
ATOM 2411 N N . ARG A 1 288 ? 22.264 7.141 -5.241 1.00 88.50 288 ARG A N 1
ATOM 2412 C CA . ARG A 1 288 ? 23.197 6.018 -5.026 1.00 88.50 288 ARG A CA 1
ATOM 2413 C C . ARG A 1 288 ? 22.504 4.646 -5.007 1.00 88.50 288 ARG A C 1
ATOM 2415 O O . ARG A 1 288 ? 22.917 3.759 -4.262 1.00 88.50 288 ARG A O 1
ATOM 2422 N N . VAL A 1 289 ? 21.468 4.476 -5.829 1.00 87.81 289 VAL A N 1
ATOM 2423 C CA . VAL A 1 289 ? 20.722 3.218 -5.987 1.00 87.81 289 VAL A CA 1
ATOM 2424 C C . VAL A 1 289 ? 21.100 2.564 -7.312 1.00 87.81 289 VAL A C 1
ATOM 2426 O O . VAL A 1 289 ? 20.932 3.166 -8.367 1.00 87.81 289 VAL A O 1
ATOM 2429 N N . THR A 1 290 ? 21.563 1.316 -7.291 1.00 88.75 290 THR A N 1
ATOM 2430 C CA . THR A 1 290 ? 21.822 0.534 -8.513 1.00 88.75 290 THR A CA 1
ATOM 2431 C C . THR A 1 290 ? 20.565 -0.198 -9.011 1.00 88.75 290 THR A C 1
ATOM 2433 O O . THR A 1 290 ? 19.630 -0.421 -8.231 1.00 88.75 290 THR A O 1
ATOM 2436 N N . PRO A 1 291 ? 20.521 -0.648 -10.285 1.00 89.75 291 PRO A N 1
ATOM 2437 C CA . PRO A 1 291 ? 19.458 -1.531 -10.764 1.00 89.75 291 PRO A CA 1
ATOM 2438 C C . PRO A 1 291 ? 19.279 -2.765 -9.869 1.00 89.75 291 PRO A C 1
ATOM 2440 O O . PRO A 1 291 ? 18.171 -3.023 -9.406 1.00 89.75 291 PRO A O 1
ATOM 2443 N N . SER A 1 292 ? 20.357 -3.482 -9.544 1.00 87.56 292 SER A N 1
ATOM 2444 C CA . SER A 1 292 ? 20.338 -4.619 -8.610 1.00 87.56 292 SER A CA 1
ATOM 2445 C C . SER A 1 292 ? 19.759 -4.281 -7.234 1.00 87.56 292 SER A C 1
ATOM 2447 O O . SER A 1 292 ? 18.954 -5.055 -6.711 1.00 87.56 292 SER A O 1
ATOM 2449 N N . GLN A 1 293 ? 20.107 -3.130 -6.652 1.00 83.62 293 GLN A N 1
ATOM 2450 C CA . GLN A 1 293 ? 19.532 -2.689 -5.380 1.00 83.62 293 GLN A CA 1
ATOM 2451 C C . GLN A 1 293 ? 18.026 -2.439 -5.508 1.00 83.62 293 GLN A C 1
ATOM 2453 O O . GLN A 1 293 ? 17.264 -2.965 -4.696 1.00 83.62 293 GLN A O 1
ATOM 2458 N N . LEU A 1 294 ? 17.574 -1.752 -6.565 1.00 83.88 294 LEU A N 1
ATOM 2459 C CA . LEU A 1 294 ? 16.144 -1.545 -6.826 1.00 83.88 294 LEU A CA 1
ATOM 2460 C C . LEU A 1 294 ? 15.380 -2.878 -6.946 1.00 83.88 294 LEU A C 1
ATOM 2462 O O . LEU A 1 294 ? 14.304 -3.042 -6.367 1.00 83.88 294 LEU A O 1
ATOM 2466 N N . LEU A 1 295 ? 15.960 -3.866 -7.636 1.00 86.69 295 LEU A N 1
ATOM 2467 C CA . LEU A 1 295 ? 15.378 -5.207 -7.761 1.00 86.69 295 LEU A CA 1
ATOM 2468 C C . LEU A 1 295 ? 15.388 -5.991 -6.443 1.00 86.69 295 LEU A C 1
ATOM 2470 O O . LEU A 1 295 ? 14.520 -6.837 -6.235 1.00 86.69 295 LEU A O 1
ATOM 2474 N N . SER A 1 296 ? 16.333 -5.716 -5.543 1.00 78.94 296 SER A N 1
ATOM 2475 C CA . SER A 1 296 ? 16.417 -6.371 -4.234 1.00 78.94 296 SER A CA 1
ATOM 2476 C C . SER A 1 296 ? 15.300 -5.937 -3.279 1.00 78.94 296 SER A C 1
ATOM 2478 O O . SER A 1 296 ? 14.812 -6.766 -2.503 1.00 78.94 296 SER A O 1
ATOM 2480 N N . PHE A 1 297 ? 14.855 -4.679 -3.386 1.00 70.31 297 PHE A N 1
ATOM 2481 C CA . PHE A 1 297 ? 13.738 -4.147 -2.607 1.00 70.31 297 PHE A CA 1
ATOM 2482 C C . PHE A 1 297 ? 12.406 -4.760 -3.054 1.00 70.31 297 PHE A C 1
ATOM 2484 O O . PHE A 1 297 ? 11.631 -5.220 -2.218 1.00 70.31 297 PHE A O 1
ATOM 2491 N N . LEU A 1 298 ? 12.164 -4.825 -4.368 1.00 72.44 298 LEU A N 1
ATOM 2492 C CA . LEU A 1 298 ? 10.857 -5.196 -4.929 1.00 72.44 298 LEU A CA 1
ATOM 2493 C C . LEU A 1 298 ? 10.727 -6.677 -5.329 1.00 72.44 298 LEU A C 1
ATOM 2495 O O . LEU A 1 298 ? 9.613 -7.182 -5.419 1.00 72.44 298 LEU A O 1
ATOM 2499 N N . LYS A 1 299 ? 11.844 -7.383 -5.551 1.00 80.19 299 LYS A N 1
ATOM 2500 C CA . LYS A 1 299 ? 11.925 -8.827 -5.860 1.00 80.19 299 LYS A CA 1
ATOM 2501 C C . LYS A 1 299 ? 10.935 -9.277 -6.952 1.00 80.19 299 LYS A C 1
ATOM 2503 O O . LYS A 1 299 ? 9.956 -9.960 -6.640 1.00 80.19 299 LYS A O 1
ATOM 2508 N N . PRO A 1 300 ? 11.183 -8.940 -8.233 1.00 84.19 300 PRO A N 1
ATOM 2509 C CA . PRO A 1 300 ? 10.267 -9.284 -9.318 1.00 84.19 300 PRO A CA 1
ATOM 2510 C C . PRO A 1 300 ? 10.083 -10.799 -9.455 1.00 84.19 300 PRO A C 1
ATOM 2512 O O . PRO A 1 300 ? 11.049 -11.564 -9.430 1.00 84.19 300 PRO A O 1
ATOM 2515 N N . ASP A 1 301 ? 8.839 -11.231 -9.655 1.00 83.88 301 ASP A N 1
ATOM 2516 C CA . ASP A 1 301 ? 8.538 -12.609 -10.032 1.00 83.88 301 ASP A CA 1
ATOM 2517 C C . ASP A 1 301 ? 8.655 -12.815 -11.557 1.00 83.88 301 ASP A C 1
ATOM 2519 O O . ASP A 1 301 ? 8.880 -11.883 -12.333 1.00 83.88 301 ASP A O 1
ATOM 2523 N N . LYS A 1 302 ? 8.480 -14.060 -12.015 1.00 85.31 302 LYS A N 1
ATOM 2524 C CA . LYS A 1 302 ? 8.542 -14.393 -13.447 1.00 85.31 302 LYS A CA 1
ATOM 2525 C C . LYS A 1 302 ? 7.537 -13.594 -14.288 1.00 85.31 302 LYS A C 1
ATOM 2527 O O . LYS A 1 302 ? 7.858 -13.206 -15.408 1.00 85.31 302 LYS A O 1
ATOM 2532 N N . ARG A 1 303 ? 6.331 -13.343 -13.768 1.00 86.06 303 ARG A N 1
ATOM 2533 C CA . ARG A 1 303 ? 5.287 -12.610 -14.501 1.00 86.06 303 ARG A CA 1
ATOM 2534 C C . ARG A 1 303 ? 5.696 -11.157 -14.694 1.00 86.06 303 ARG A C 1
ATOM 2536 O O . ARG A 1 303 ? 5.447 -10.595 -15.759 1.00 86.06 303 ARG A O 1
ATOM 2543 N N . GLU A 1 304 ? 6.336 -10.577 -13.688 1.00 87.75 304 GLU A N 1
ATOM 2544 C CA . GLU A 1 304 ? 6.830 -9.209 -13.732 1.00 87.75 304 GLU A CA 1
ATOM 2545 C C . GLU A 1 304 ? 8.025 -9.064 -14.677 1.00 87.75 304 GLU A C 1
ATOM 2547 O O . GLU A 1 304 ? 8.083 -8.116 -15.457 1.00 87.75 304 GLU A O 1
ATOM 2552 N N . ILE A 1 305 ? 8.916 -10.058 -14.708 1.00 91.50 305 ILE A N 1
ATOM 2553 C CA . ILE A 1 305 ? 10.011 -10.120 -15.684 1.00 91.50 305 ILE A CA 1
ATOM 2554 C C . ILE A 1 305 ? 9.465 -10.186 -17.116 1.00 91.50 305 ILE A C 1
ATOM 2556 O O . ILE A 1 305 ? 9.855 -9.388 -17.973 1.00 91.50 305 ILE A O 1
ATOM 2560 N N . ASP A 1 306 ? 8.521 -11.093 -17.379 1.00 90.88 306 ASP A N 1
ATOM 2561 C CA . ASP A 1 306 ? 7.898 -11.235 -18.699 1.00 90.88 306 ASP A CA 1
ATOM 2562 C C . ASP A 1 306 ? 7.161 -9.950 -19.117 1.00 90.88 306 ASP A C 1
ATOM 2564 O O . ASP A 1 306 ? 7.175 -9.557 -20.291 1.00 90.88 306 ASP A O 1
ATOM 2568 N N . ARG A 1 307 ? 6.533 -9.265 -18.153 1.00 90.88 307 ARG A N 1
ATOM 2569 C CA . ARG A 1 307 ? 5.868 -7.975 -18.358 1.00 90.88 307 ARG A CA 1
ATOM 2570 C C . ARG A 1 307 ? 6.866 -6.877 -18.704 1.00 90.88 307 ARG A C 1
ATOM 2572 O O . ARG A 1 307 ? 6.629 -6.187 -19.693 1.00 90.88 307 ARG A O 1
ATOM 2579 N N . ALA A 1 308 ? 7.954 -6.743 -17.951 1.00 93.25 308 ALA A N 1
ATOM 2580 C CA . ALA A 1 308 ? 8.988 -5.738 -18.177 1.00 93.25 308 ALA A CA 1
ATOM 2581 C C . ALA A 1 308 ? 9.629 -5.896 -19.561 1.00 93.25 308 ALA A C 1
ATOM 2583 O O . ALA A 1 308 ? 9.708 -4.935 -20.324 1.00 93.25 308 ALA A O 1
ATOM 2584 N N . ILE A 1 309 ? 9.984 -7.130 -19.942 1.00 92.06 309 ILE A N 1
ATOM 2585 C CA . ILE A 1 309 ? 10.528 -7.433 -21.273 1.00 92.06 309 ILE A CA 1
ATOM 2586 C C . ILE A 1 309 ? 9.506 -7.066 -22.355 1.00 92.06 309 ILE A C 1
ATOM 2588 O O . ILE A 1 309 ? 9.823 -6.353 -23.307 1.00 92.06 309 ILE A O 1
ATOM 2592 N N . ARG A 1 310 ? 8.248 -7.507 -22.220 1.00 91.25 310 ARG A N 1
ATOM 2593 C CA . ARG A 1 310 ? 7.203 -7.185 -23.203 1.00 91.25 310 ARG A CA 1
ATOM 2594 C C . ARG A 1 310 ? 6.960 -5.681 -23.306 1.00 91.25 310 ARG A C 1
ATOM 2596 O O . ARG A 1 310 ? 6.768 -5.183 -24.410 1.00 91.25 310 ARG A O 1
ATOM 2603 N N . TRP A 1 311 ? 6.943 -4.973 -22.182 1.00 93.50 311 TRP A N 1
ATOM 2604 C CA . TRP A 1 311 ? 6.794 -3.524 -22.143 1.00 93.50 311 TRP A CA 1
ATOM 2605 C C . TRP A 1 311 ? 7.944 -2.831 -22.880 1.00 93.50 311 TRP A C 1
ATOM 2607 O O . TRP A 1 311 ? 7.695 -2.007 -23.763 1.00 93.50 311 TRP A O 1
ATOM 2617 N N . PHE A 1 312 ? 9.184 -3.235 -22.602 1.00 92.62 312 PHE A N 1
ATOM 2618 C CA . PHE A 1 312 ? 10.367 -2.618 -23.188 1.00 92.62 312 PHE A CA 1
ATOM 2619 C C . PHE A 1 312 ? 10.423 -2.787 -24.705 1.00 92.62 312 PHE A C 1
ATOM 2621 O O . PHE A 1 312 ? 10.655 -1.808 -25.400 1.00 92.62 312 PHE A O 1
ATOM 2628 N N . TYR A 1 313 ? 10.129 -3.973 -25.243 1.00 90.38 313 TYR A N 1
ATOM 2629 C CA . TYR A 1 313 ? 10.204 -4.189 -26.694 1.00 90.38 313 TYR A CA 1
ATOM 2630 C C . TYR A 1 313 ? 8.922 -3.798 -27.443 1.00 90.38 313 TYR A C 1
ATOM 2632 O O . TYR A 1 313 ? 8.999 -3.308 -28.564 1.00 90.38 313 TYR A O 1
ATOM 2640 N N . LYS A 1 314 ? 7.736 -4.012 -26.854 1.00 90.75 314 LYS A N 1
ATOM 2641 C CA . LYS A 1 314 ? 6.464 -4.022 -27.606 1.00 90.75 314 LYS A CA 1
ATOM 2642 C C . LYS A 1 314 ? 5.441 -2.966 -27.190 1.00 90.75 314 LYS A C 1
ATOM 2644 O O . LYS A 1 314 ? 4.368 -2.919 -27.785 1.00 90.75 314 LYS A O 1
ATOM 2649 N N . LYS A 1 315 ? 5.696 -2.159 -26.156 1.00 90.56 315 LYS A N 1
ATOM 2650 C CA . LYS A 1 315 ? 4.734 -1.147 -25.682 1.00 90.56 315 LYS A CA 1
ATOM 2651 C C . LYS A 1 315 ? 5.286 0.265 -25.780 1.00 90.56 315 LYS A C 1
ATOM 2653 O O . LYS A 1 315 ? 6.492 0.465 -25.686 1.00 90.56 315 LYS A O 1
ATOM 2658 N N . LYS A 1 316 ? 4.386 1.238 -25.923 1.00 88.62 316 LYS A N 1
ATOM 2659 C CA . LYS A 1 316 ? 4.716 2.662 -25.825 1.00 88.62 316 LYS A CA 1
ATOM 2660 C C . LYS A 1 316 ? 5.074 3.044 -24.392 1.00 88.62 316 LYS A C 1
ATOM 2662 O O . LYS A 1 316 ? 4.531 2.472 -23.444 1.00 88.62 316 LYS A O 1
ATOM 2667 N N . LEU A 1 317 ? 5.982 4.002 -24.255 1.00 86.69 317 LEU A N 1
ATOM 2668 C CA . LEU A 1 317 ? 6.348 4.568 -22.963 1.00 86.69 317 LEU A CA 1
ATOM 2669 C C . LEU A 1 317 ? 5.271 5.572 -22.535 1.00 86.69 317 LEU A C 1
ATOM 2671 O O . LEU A 1 317 ? 4.953 6.499 -23.280 1.00 86.69 317 LEU A O 1
ATOM 2675 N N . LEU A 1 318 ? 4.727 5.390 -21.333 1.00 83.38 318 LEU A N 1
ATOM 2676 C CA . LEU A 1 318 ? 3.789 6.324 -20.716 1.00 83.38 318 LEU A CA 1
ATOM 2677 C C . LEU A 1 318 ? 4.528 7.125 -19.644 1.00 83.38 318 LEU A C 1
ATOM 2679 O O . LEU A 1 318 ? 5.086 6.533 -18.724 1.00 83.38 318 LEU A O 1
ATOM 2683 N N . ILE A 1 319 ? 4.533 8.448 -19.774 1.00 76.44 319 ILE A N 1
ATOM 2684 C CA . ILE A 1 319 ? 5.089 9.403 -18.805 1.00 76.44 319 ILE A CA 1
ATOM 2685 C C . ILE A 1 319 ? 3.944 10.371 -18.479 1.00 76.44 319 ILE A C 1
ATOM 2687 O O . ILE A 1 319 ? 3.185 10.704 -19.393 1.00 76.44 319 ILE A O 1
ATOM 2691 N N . TYR A 1 320 ? 3.781 10.745 -17.207 1.00 58.78 320 TYR A N 1
ATOM 2692 C CA . TYR A 1 320 ? 2.835 11.791 -16.801 1.00 58.78 320 TYR A CA 1
ATOM 2693 C C . TYR A 1 320 ? 3.466 13.172 -16.900 1.00 58.78 320 TYR A C 1
ATOM 2695 O O . TYR A 1 320 ? 4.671 13.278 -16.571 1.00 58.78 320 TYR A O 1
#

Radius of gyration: 23.83 Å; chains: 1; bounding box: 50×50×77 Å

Foldseek 3Di:
DLVCVVVVQWDWDWDDDDPDTDTDIDGPPVCVVVCVVCVVVVVVVVVVVVVCVVVVVVPDDDQVVLLVVVLVVLVVVQVPDPDDFLDDSCLLSQLLVVVVVVVDGSVLSSVLVVLVVLVRVLCVQPVPPPPHPQPDALLSLLCSQQPSCCPNVVDDRDFLVRSLSSLVSVLSSVVSCCVVVNDVDSVRSVVNNPQQQDPVRHGDRDDDPDFPWAAFDDWFQFPPHNDTQTDTNVLLLVLLCCCPVVVVPLVVLLVCLVCLVPDPQNAAQSVVVSVVSVVSVVSCVRRVHHSVNSCVVVVDDPVSSVVSVCCGRPHDDDHD